Protein AF-A0A060SRA4-F1 (afdb_monomer_lite)

Foldseek 3Di:
DDQVVQQVVQVVVQVVCVVVVDHRPANGSVRVVVVVVPPPDPDFDKDKDKDAADDDPPDDPVNDFPRNVDIFMKIFGQVVRLVVVVVPQCVQVPFFAQAQDWDWDQDPVGTDTDDFALSNDPVRVVVVVVQCVDPVCVPPGDKDKDKDWDWAFDDDDPDRDIWIWIKIATSGGGPCCVVVPSSRIDTGITAGDRDGDPVCCPPPVNVVVVVCSVVVSVCVSCVSVDD

Radius of gyration: 24.38 Å; chains: 1; bounding box: 71×50×66 Å

Organism: Pycnoporus cinnabarinus (NCBI:txid5643)

pLDDT: mean 87.77, std 9.7, range [45.84, 96.62]

Sequence (227 aa):
MSAGNIDALLQIWAATAVQHNAGPPFASQADMYETIDRTPLGDVRWESFTLSYSKDDGLEDADVLPWMNAEFSIFYSDPLAIVHNMLANPDYKDDIDFAPFRETAPGPNGDQQRLENFMSGEWAWRQANIIGRDPATMDASFVLIILGSDKTTVSIATGQNEYYPLYCSIGNVHNNVRQAHRNAMALLGFLAIPKTNRRNADDAKFRKFRRQLFHTSLEQILRTLRP

Secondary structure (DSSP, 8-state):
--HHHHHHHHHHHHHHHGGGT---SSSSHHHHHHHHHHS--SSPPEEEEEEE----TT--GGG--GGGS-EEEEEEE-HHHHHHHHHT-GGGTTSB-SS---EEEEEBTEEEEE--SGGGSHHHHHHHHHHTTSGGGTTPPP--EEEEE--EEEETTTT-EEE-EEEEEETTB-HHHHHTTSS-SEEEEE-------GGGTT-HHHHHHHHHHHHHHHHHHGGGG--

Structure (mmCIF, N/CA/C/O backbone):
data_AF-A0A060SRA4-F1
#
_entry.id   AF-A0A060SRA4-F1
#
loop_
_atom_site.group_PDB
_atom_site.id
_atom_site.type_symbol
_atom_site.label_atom_id
_atom_site.label_alt_id
_atom_site.label_comp_id
_atom_site.label_asym_id
_atom_site.label_entity_id
_atom_site.label_seq_id
_atom_site.pdbx_PDB_ins_code
_atom_site.Cartn_x
_atom_site.Cartn_y
_atom_site.Cartn_z
_atom_site.occupancy
_atom_site.B_iso_or_equiv
_atom_site.auth_seq_id
_atom_site.auth_comp_id
_atom_site.auth_asym_id
_atom_site.auth_atom_id
_atom_site.pdbx_PDB_model_num
ATOM 1 N N . MET A 1 1 ? -24.493 -3.821 10.459 1.00 62.72 1 MET A N 1
ATOM 2 C CA . MET A 1 1 ? -25.619 -4.704 10.833 1.00 62.72 1 MET A CA 1
ATOM 3 C C . MET A 1 1 ? -25.036 -5.804 11.708 1.00 62.72 1 MET A C 1
ATOM 5 O O . MET A 1 1 ? -23.968 -6.284 11.359 1.00 62.72 1 MET A O 1
ATOM 9 N N . SER A 1 2 ? -25.615 -6.117 12.869 1.00 83.81 2 SER A N 1
ATOM 10 C CA . SER A 1 2 ? -25.076 -7.177 13.740 1.00 83.81 2 SER A CA 1
ATOM 11 C C . SER A 1 2 ? -25.310 -8.561 13.125 1.00 83.81 2 SER A C 1
ATOM 13 O O . SER A 1 2 ? -26.234 -8.722 12.329 1.00 83.81 2 SER A O 1
ATOM 15 N N . ALA A 1 3 ? -24.517 -9.559 13.526 1.00 84.19 3 ALA A N 1
ATOM 16 C CA . ALA A 1 3 ? -24.695 -10.947 13.092 1.00 84.19 3 ALA A CA 1
ATOM 17 C C . ALA A 1 3 ? -26.131 -11.454 13.321 1.00 84.19 3 ALA A C 1
ATOM 19 O O . ALA A 1 3 ? -26.771 -11.935 12.393 1.00 84.19 3 ALA A O 1
ATOM 20 N N . GLY A 1 4 ? -26.689 -11.204 14.511 1.00 89.06 4 GLY A N 1
ATOM 21 C CA . GLY A 1 4 ? -28.070 -11.585 14.822 1.00 89.06 4 GLY A CA 1
ATOM 22 C C . GLY A 1 4 ? -29.125 -10.901 13.940 1.00 89.06 4 GLY A C 1
ATOM 23 O O . GLY A 1 4 ? -30.149 -11.504 13.635 1.00 89.06 4 GLY A O 1
ATOM 24 N N . ASN A 1 5 ? -28.877 -9.673 13.470 1.00 91.62 5 ASN A N 1
ATOM 25 C CA . ASN A 1 5 ? -29.789 -9.009 12.532 1.00 91.62 5 ASN A CA 1
ATOM 26 C C . ASN A 1 5 ? -29.718 -9.632 11.128 1.00 91.62 5 ASN A C 1
ATOM 28 O O . ASN A 1 5 ? -30.729 -9.658 10.431 1.00 91.62 5 ASN A O 1
ATOM 32 N N . ILE A 1 6 ? -28.544 -10.121 10.715 1.00 90.56 6 ILE A N 1
ATOM 33 C CA . ILE A 1 6 ? -28.365 -10.829 9.440 1.00 90.56 6 ILE A CA 1
ATOM 34 C C . ILE A 1 6 ? -29.130 -12.156 9.481 1.00 90.56 6 ILE A C 1
ATOM 36 O O . ILE A 1 6 ? -29.911 -12.426 8.572 1.00 90.56 6 ILE A O 1
ATOM 40 N N . ASP A 1 7 ? -28.992 -12.929 10.562 1.00 93.06 7 ASP A N 1
ATOM 41 C CA . ASP A 1 7 ? -29.740 -14.181 10.743 1.00 93.06 7 ASP A CA 1
ATOM 42 C C . ASP A 1 7 ? -31.255 -13.955 10.722 1.00 93.06 7 ASP A C 1
ATOM 44 O O . ASP A 1 7 ? -31.984 -14.673 10.036 1.00 93.06 7 ASP A O 1
ATOM 48 N N . ALA A 1 8 ? -31.742 -12.921 11.414 1.00 93.75 8 ALA A N 1
ATOM 49 C CA . ALA A 1 8 ? -33.162 -12.581 11.415 1.00 93.75 8 ALA A CA 1
ATOM 50 C C . ALA A 1 8 ? -33.683 -12.254 10.003 1.00 93.75 8 ALA A C 1
ATOM 52 O O . ALA A 1 8 ? -34.761 -12.708 9.617 1.00 93.75 8 ALA A O 1
ATOM 53 N N . LEU A 1 9 ? -32.915 -11.505 9.205 1.00 93.56 9 LEU A N 1
ATOM 54 C CA . LEU A 1 9 ? -33.275 -11.204 7.817 1.00 93.56 9 LEU A CA 1
ATOM 55 C C . LEU A 1 9 ? -33.278 -12.454 6.935 1.00 93.56 9 LEU A C 1
ATOM 57 O O . LEU A 1 9 ? -34.206 -12.628 6.145 1.00 93.56 9 LEU A O 1
ATOM 61 N N . LEU A 1 10 ? -32.288 -13.337 7.084 1.00 93.62 10 LEU A N 1
ATOM 62 C CA . LEU A 1 10 ? -32.232 -14.602 6.346 1.00 93.62 10 LEU A CA 1
ATOM 63 C C . LEU A 1 10 ? -33.418 -15.512 6.698 1.00 93.62 10 LEU A C 1
ATOM 65 O O . LEU A 1 10 ? -33.975 -16.146 5.805 1.00 93.62 10 LEU A O 1
ATOM 69 N N . GLN A 1 11 ? -33.878 -15.518 7.954 1.00 92.94 11 GLN A N 1
ATOM 70 C CA . GLN A 1 11 ? -35.088 -16.244 8.357 1.00 92.94 11 GLN A CA 1
ATOM 71 C C . GLN A 1 11 ? -36.369 -15.655 7.757 1.00 92.94 11 GLN A C 1
ATOM 73 O O . GLN A 1 11 ? -37.227 -16.403 7.286 1.00 92.94 11 GLN A O 1
ATOM 78 N N . ILE A 1 12 ? -36.505 -14.325 7.733 1.00 93.69 12 ILE A N 1
ATOM 79 C CA . ILE A 1 12 ? -37.644 -13.656 7.083 1.00 93.69 12 ILE A CA 1
ATOM 80 C C . ILE A 1 12 ? -37.661 -13.977 5.583 1.00 93.69 12 ILE A C 1
ATOM 82 O O . ILE A 1 12 ? -38.720 -14.268 5.017 1.00 93.69 12 ILE A O 1
ATOM 86 N N . TRP A 1 13 ? -36.489 -13.973 4.945 1.00 92.44 13 TRP A N 1
ATOM 87 C CA . TRP A 1 13 ? -36.346 -14.368 3.547 1.00 92.44 13 TRP A CA 1
ATOM 88 C C . TRP A 1 13 ? -36.736 -15.830 3.352 1.00 92.44 13 TRP A C 1
ATOM 90 O O . TRP A 1 13 ? -37.542 -16.136 2.480 1.00 92.44 13 TRP A O 1
ATOM 100 N N . ALA A 1 14 ? -36.238 -16.736 4.193 1.00 91.94 14 ALA A N 1
ATOM 101 C CA . ALA A 1 14 ? -36.606 -18.144 4.133 1.00 91.94 14 ALA A CA 1
ATOM 102 C C . ALA A 1 14 ? -38.131 -18.314 4.192 1.00 91.94 14 ALA A C 1
ATOM 104 O O . ALA A 1 14 ? -38.708 -18.951 3.317 1.00 91.94 14 ALA A O 1
ATOM 105 N N . ALA A 1 15 ? -38.801 -17.662 5.148 1.00 91.19 15 ALA A N 1
ATOM 106 C CA . ALA A 1 15 ? -40.254 -17.730 5.306 1.00 91.19 15 ALA A CA 1
ATOM 107 C C . ALA A 1 15 ? -41.033 -17.210 4.082 1.00 91.19 15 ALA A C 1
ATOM 109 O O . ALA A 1 15 ? -42.082 -17.758 3.742 1.00 91.19 15 ALA A O 1
ATOM 110 N N . THR A 1 16 ? -40.528 -16.178 3.401 1.00 90.88 16 THR A N 1
ATOM 111 C CA . THR A 1 16 ? -41.142 -15.652 2.168 1.00 90.88 16 THR A CA 1
ATOM 112 C C . THR A 1 16 ? -40.843 -16.525 0.948 1.00 90.88 16 THR A C 1
ATOM 114 O O . THR A 1 16 ? -41.730 -16.759 0.130 1.00 90.88 16 THR A O 1
ATOM 117 N N . ALA A 1 17 ? -39.635 -17.079 0.846 1.00 90.06 17 ALA A N 1
ATOM 118 C CA . ALA A 1 17 ? -39.210 -17.929 -0.264 1.00 90.06 17 ALA A CA 1
ATOM 119 C C . ALA A 1 17 ? -39.928 -19.291 -0.300 1.00 90.06 17 ALA A C 1
ATOM 121 O O . ALA A 1 17 ? -40.125 -19.838 -1.389 1.00 90.06 17 ALA A O 1
ATOM 122 N N . VAL A 1 18 ? -40.409 -19.797 0.847 1.00 90.06 18 VAL A N 1
ATOM 123 C 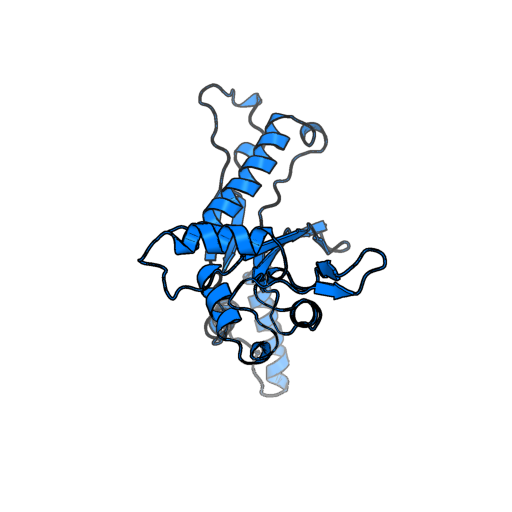CA . VAL A 1 18 ? -41.213 -21.036 0.917 1.00 90.06 18 VAL A CA 1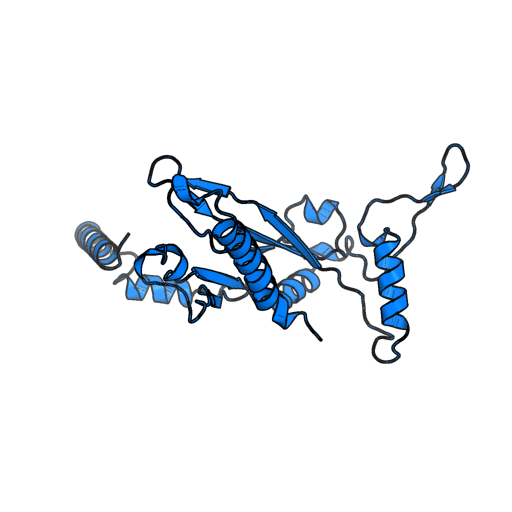
ATOM 124 C C . VAL A 1 18 ? -42.439 -20.975 -0.000 1.00 90.06 18 VAL A C 1
ATOM 126 O O . VAL A 1 18 ? -42.769 -21.974 -0.635 1.00 90.06 18 VAL A O 1
ATOM 129 N N . GLN A 1 19 ? -43.083 -19.810 -0.146 1.00 90.06 19 GLN A N 1
ATOM 130 C CA . GLN A 1 19 ? -44.250 -19.642 -1.032 1.00 90.06 19 GLN A CA 1
ATOM 131 C C . GLN A 1 19 ? -43.922 -19.905 -2.510 1.00 90.06 19 GLN A C 1
ATOM 133 O O . GLN A 1 19 ? -44.809 -20.221 -3.301 1.00 90.06 19 GLN A O 1
ATOM 138 N N . HIS A 1 20 ? -42.644 -19.802 -2.873 1.00 90.12 20 HIS A N 1
ATOM 139 C CA . HIS A 1 20 ? -42.117 -20.039 -4.212 1.00 90.12 20 HIS A CA 1
ATOM 140 C C . HIS A 1 20 ? -41.296 -21.330 -4.306 1.00 90.12 20 HIS A C 1
ATOM 142 O O . HIS A 1 20 ? -40.594 -21.534 -5.294 1.00 90.12 20 HIS A O 1
ATOM 148 N N . ASN A 1 21 ? -41.382 -22.207 -3.298 1.00 88.81 21 ASN A N 1
ATOM 149 C CA . ASN A 1 21 ? -40.609 -23.446 -3.220 1.00 88.81 21 ASN A CA 1
ATOM 150 C C . ASN A 1 21 ? -39.081 -23.213 -3.307 1.00 88.81 21 ASN A C 1
ATOM 152 O O . ASN A 1 21 ? -38.343 -24.042 -3.838 1.00 88.81 21 ASN A O 1
ATOM 156 N N . ALA A 1 22 ? -38.618 -22.066 -2.797 1.00 89.38 22 ALA A N 1
ATOM 157 C CA . ALA A 1 22 ? -37.221 -21.643 -2.782 1.00 89.38 22 ALA A CA 1
ATOM 158 C C . ALA A 1 22 ? -36.704 -21.470 -1.341 1.00 89.38 22 ALA A C 1
ATOM 160 O O . ALA A 1 22 ? -37.483 -21.368 -0.393 1.00 89.38 22 ALA A O 1
ATOM 161 N N . GLY A 1 23 ? -35.379 -21.437 -1.179 1.00 88.25 23 GLY A N 1
ATOM 162 C CA . GLY A 1 23 ? -34.702 -21.170 0.094 1.00 88.25 23 GLY A CA 1
ATOM 163 C C . GLY A 1 23 ? -34.094 -19.764 0.161 1.00 88.25 23 GLY A C 1
ATOM 164 O O . GLY A 1 23 ? -34.057 -19.059 -0.852 1.00 88.25 23 GLY A O 1
ATOM 165 N N . PRO A 1 24 ? -33.608 -19.339 1.340 1.00 90.44 24 PRO A N 1
ATOM 166 C CA . PRO A 1 24 ? -32.808 -18.126 1.451 1.00 90.44 24 PRO A CA 1
ATOM 167 C C . PRO A 1 24 ? -31.467 -18.299 0.710 1.00 90.44 24 PRO A C 1
ATOM 169 O O . PRO A 1 24 ? -31.007 -19.428 0.533 1.00 90.44 24 PRO A O 1
ATOM 172 N N . PRO A 1 25 ? -30.808 -17.199 0.304 1.00 89.88 25 PRO A N 1
ATOM 173 C CA . PRO A 1 25 ? -29.515 -17.261 -0.384 1.00 89.88 25 PRO A CA 1
ATOM 174 C C . PRO A 1 25 ? -28.391 -17.867 0.474 1.00 89.88 25 PRO A C 1
ATOM 176 O O . PRO A 1 25 ? -27.460 -18.442 -0.079 1.00 89.88 25 PRO A O 1
ATOM 179 N N . PHE A 1 26 ? -28.494 -17.760 1.802 1.00 93.75 26 PHE A N 1
ATOM 180 C CA . PHE A 1 26 ? -27.572 -18.351 2.775 1.00 93.75 26 PHE A CA 1
ATOM 181 C C . PHE A 1 26 ? -28.368 -18.916 3.953 1.00 93.75 26 PHE A C 1
ATOM 183 O O . PHE A 1 26 ? -29.408 -18.363 4.324 1.00 93.75 26 PHE A O 1
ATOM 190 N N . ALA A 1 27 ? -27.882 -19.994 4.564 1.00 90.25 27 ALA A N 1
ATOM 191 C CA . ALA A 1 27 ? -28.545 -20.655 5.687 1.00 90.25 27 ALA A CA 1
ATOM 192 C C . ALA A 1 27 ? -28.420 -19.871 7.007 1.00 90.25 27 ALA A C 1
ATOM 194 O O . ALA A 1 27 ? -29.289 -19.963 7.872 1.00 90.25 27 ALA A O 1
ATOM 195 N N . SER A 1 28 ? -27.335 -19.113 7.169 1.00 92.69 28 SER A N 1
ATOM 196 C CA . SER A 1 28 ? -27.066 -18.249 8.322 1.00 92.69 28 SER A CA 1
ATOM 197 C C . SER A 1 28 ? -26.037 -17.181 7.957 1.00 92.69 28 SER A C 1
ATOM 199 O O . SER A 1 28 ? -25.415 -17.231 6.893 1.00 92.69 28 SER A O 1
ATOM 201 N N . GLN A 1 29 ? -25.796 -16.239 8.863 1.00 93.75 29 GLN A N 1
ATOM 202 C CA . GLN A 1 29 ? -24.671 -15.318 8.776 1.00 93.75 29 GLN A CA 1
ATOM 203 C C . GLN A 1 29 ? -23.335 -16.067 8.662 1.00 93.75 29 GLN A C 1
ATOM 205 O O . GLN A 1 29 ? -22.446 -15.605 7.944 1.00 93.75 29 GLN A O 1
ATOM 210 N N . ALA A 1 30 ? -23.173 -17.195 9.362 1.00 92.12 30 ALA A N 1
ATOM 211 C CA . ALA A 1 30 ? -21.937 -17.974 9.326 1.00 92.12 30 ALA A CA 1
ATOM 212 C C . ALA A 1 30 ? -21.717 -18.604 7.946 1.00 92.12 30 ALA A C 1
ATOM 214 O O . ALA A 1 30 ? -20.636 -18.460 7.390 1.00 92.12 30 ALA A O 1
ATOM 215 N N . ASP A 1 31 ? -22.763 -19.199 7.366 1.00 92.00 31 ASP A N 1
ATOM 216 C CA . ASP A 1 31 ? -22.746 -19.744 6.001 1.00 92.00 31 ASP A CA 1
ATOM 217 C C . ASP A 1 31 ? -22.471 -18.650 4.956 1.00 92.00 31 ASP A C 1
ATOM 219 O O . ASP A 1 31 ? -21.684 -18.834 4.029 1.00 92.00 31 ASP A O 1
ATOM 223 N N . MET A 1 32 ? -23.043 -17.457 5.151 1.00 91.75 32 MET A N 1
ATOM 224 C CA . MET A 1 32 ? -22.764 -16.297 4.305 1.00 91.75 32 MET A CA 1
ATOM 225 C C . MET A 1 32 ? -21.291 -15.876 4.368 1.00 91.75 32 MET A C 1
ATOM 227 O O . MET A 1 32 ? -20.666 -15.710 3.323 1.00 91.75 32 MET A O 1
ATOM 231 N N . TYR A 1 33 ? -20.727 -15.694 5.567 1.00 88.25 33 TYR A N 1
ATOM 232 C CA . TYR A 1 33 ? -19.318 -15.305 5.708 1.00 88.25 33 TYR A CA 1
ATOM 233 C C . TYR A 1 33 ? -18.382 -16.403 5.218 1.00 88.25 33 TYR A C 1
ATOM 235 O O . TYR A 1 33 ? -17.453 -16.103 4.484 1.00 88.25 33 TYR A O 1
ATOM 243 N N . GLU A 1 34 ? -18.668 -17.668 5.520 1.00 87.38 34 GLU A N 1
ATOM 244 C CA . GLU A 1 34 ? -17.884 -18.791 5.014 1.00 87.38 34 GLU A CA 1
ATOM 245 C C . GLU A 1 34 ? -17.932 -18.865 3.484 1.00 87.38 34 GLU A C 1
ATOM 247 O O . GLU A 1 34 ? -16.912 -19.121 2.855 1.00 87.38 34 GLU A O 1
ATOM 252 N N . THR A 1 35 ? -19.080 -18.593 2.860 1.00 86.44 35 THR A N 1
ATOM 253 C CA . THR A 1 35 ? -19.196 -18.541 1.395 1.00 86.44 35 THR A CA 1
ATOM 254 C C . THR A 1 35 ? -18.399 -17.379 0.801 1.00 86.44 35 THR A C 1
ATOM 256 O O . THR A 1 35 ? -17.720 -17.557 -0.213 1.00 86.44 35 THR A O 1
ATOM 259 N N . ILE A 1 36 ? -18.431 -16.200 1.432 1.00 83.12 36 ILE A N 1
ATOM 260 C CA . ILE A 1 36 ? -17.605 -15.049 1.034 1.00 83.12 36 ILE A CA 1
ATOM 261 C C . ILE A 1 36 ? -16.118 -15.405 1.157 1.00 83.12 36 ILE A C 1
ATOM 263 O O . ILE A 1 36 ? -15.374 -15.230 0.196 1.00 83.12 36 ILE A O 1
ATOM 267 N N . ASP A 1 37 ? -15.706 -15.980 2.285 1.00 77.62 37 ASP A N 1
ATOM 268 C CA . ASP A 1 37 ? -14.315 -16.348 2.568 1.00 77.62 37 ASP A CA 1
ATOM 269 C C . ASP A 1 37 ? -13.813 -17.500 1.679 1.00 77.62 37 ASP A C 1
ATOM 271 O O . ASP A 1 37 ? -12.630 -17.565 1.346 1.00 77.62 37 ASP A O 1
ATOM 275 N N . ARG A 1 38 ? -14.703 -18.419 1.279 1.00 76.56 38 ARG A N 1
ATOM 276 C CA . ARG A 1 38 ? -14.412 -19.524 0.349 1.00 76.56 38 ARG A CA 1
ATOM 277 C C . ARG A 1 38 ? -14.409 -19.102 -1.108 1.00 76.56 38 ARG A C 1
ATOM 279 O O . ARG A 1 38 ? -13.925 -19.871 -1.939 1.00 76.56 38 ARG A O 1
ATOM 286 N N . THR A 1 39 ? -14.978 -17.944 -1.437 1.00 74.75 39 THR A N 1
ATOM 287 C CA . THR A 1 39 ? -14.947 -17.447 -2.809 1.00 74.75 39 THR A CA 1
ATOM 288 C C . THR A 1 39 ? -13.477 -17.267 -3.180 1.00 74.75 39 THR A C 1
ATOM 290 O O . THR A 1 39 ? -12.791 -16.501 -2.505 1.00 74.75 39 THR A O 1
ATOM 293 N N . PRO A 1 40 ? -12.956 -17.986 -4.195 1.00 58.44 40 PRO A N 1
ATOM 294 C CA . PRO A 1 40 ? -11.570 -17.845 -4.601 1.00 58.44 40 PRO A CA 1
ATOM 295 C C . PRO A 1 40 ? -11.386 -16.432 -5.146 1.00 58.44 40 PRO A C 1
ATOM 297 O O . PRO A 1 40 ? -11.679 -16.141 -6.305 1.00 58.44 40 PRO A O 1
ATOM 300 N N . LEU A 1 41 ? -10.949 -15.529 -4.274 1.00 60.00 41 LEU A N 1
ATOM 301 C CA . LEU A 1 41 ? -10.488 -14.217 -4.668 1.00 60.00 41 LEU A CA 1
ATOM 302 C C . LEU A 1 41 ? -9.219 -14.460 -5.481 1.00 60.00 41 LEU A C 1
ATOM 304 O O . LEU A 1 41 ? -8.251 -15.023 -4.976 1.00 60.00 41 LEU A O 1
ATOM 308 N N . GLY A 1 42 ? -9.219 -14.050 -6.747 1.00 56.94 42 GLY A N 1
ATOM 309 C CA . GLY A 1 42 ? -8.009 -14.036 -7.574 1.00 56.94 42 GLY A CA 1
ATOM 310 C C . GLY A 1 42 ? -7.000 -12.965 -7.141 1.00 56.94 42 GLY A C 1
ATOM 311 O O . GLY A 1 42 ? -6.169 -12.566 -7.948 1.00 56.94 42 GLY A O 1
ATOM 312 N N . ASP A 1 43 ? -7.112 -12.460 -5.913 1.00 70.81 43 ASP A N 1
ATOM 313 C CA . ASP A 1 43 ? -6.421 -11.279 -5.413 1.00 70.81 43 ASP A CA 1
ATOM 314 C C . ASP A 1 43 ? -5.790 -11.554 -4.039 1.00 70.81 43 ASP A C 1
ATOM 316 O O . ASP A 1 43 ? -6.031 -12.586 -3.407 1.00 70.81 43 ASP A O 1
ATOM 320 N N . VAL A 1 44 ? -4.939 -10.640 -3.587 1.00 85.25 44 VAL A N 1
ATOM 321 C CA . VAL A 1 44 ? -4.154 -10.778 -2.358 1.00 85.25 44 VAL A CA 1
ATOM 322 C C . VAL A 1 44 ? -5.063 -10.793 -1.125 1.00 85.25 44 VAL A C 1
ATOM 324 O O . VAL A 1 44 ? -6.002 -10.006 -1.003 1.00 85.25 44 VAL A O 1
ATOM 327 N N . ARG A 1 45 ? -4.784 -11.705 -0.185 1.00 87.81 45 ARG A N 1
ATOM 328 C CA . ARG A 1 45 ? -5.554 -11.838 1.057 1.00 87.81 45 ARG A CA 1
ATOM 329 C C . ARG A 1 45 ? -5.360 -10.615 1.959 1.00 87.81 45 ARG A C 1
ATOM 331 O O . ARG A 1 45 ? -4.241 -10.150 2.160 1.00 87.81 45 ARG A O 1
ATOM 338 N N . TRP A 1 46 ? -6.456 -10.189 2.581 1.00 90.94 46 TRP A N 1
ATOM 339 C CA . TRP A 1 46 ? -6.447 -9.171 3.624 1.00 90.94 46 TRP A CA 1
ATOM 340 C C . TRP A 1 46 ? -5.981 -9.727 4.973 1.00 90.94 46 TRP A C 1
ATOM 342 O O . TRP A 1 46 ? -6.418 -10.786 5.431 1.00 90.94 46 TRP A O 1
ATOM 352 N N . GLU A 1 47 ? -5.139 -8.950 5.635 1.00 92.50 47 GLU A N 1
ATOM 353 C CA . GLU A 1 47 ? -4.605 -9.139 6.974 1.00 92.50 47 GLU A CA 1
ATOM 354 C C . GLU A 1 47 ? -4.927 -7.919 7.847 1.00 92.50 47 GLU A C 1
ATOM 356 O O . GLU A 1 47 ? -5.347 -6.859 7.370 1.00 92.50 47 GLU A O 1
ATOM 361 N N . SER A 1 48 ? -4.722 -8.055 9.156 1.00 95.31 48 SER A N 1
ATOM 362 C CA . SER A 1 48 ? -4.896 -6.944 10.085 1.00 95.31 48 SER A CA 1
ATOM 363 C C . SER A 1 48 ? -3.951 -7.025 11.269 1.00 95.31 48 SER A C 1
ATOM 365 O O . SER A 1 48 ? -3.630 -8.115 11.739 1.00 95.31 48 SER A O 1
ATOM 367 N N . PHE A 1 49 ? -3.585 -5.868 11.807 1.00 95.62 49 PHE A N 1
ATOM 368 C CA . PHE A 1 49 ? -2.900 -5.746 13.090 1.00 95.62 49 PHE A CA 1
ATOM 369 C C . PHE A 1 49 ? -3.467 -4.566 13.876 1.00 95.62 49 PHE A C 1
ATOM 371 O O . PHE A 1 49 ? -4.118 -3.679 13.321 1.00 95.62 49 PHE A O 1
ATOM 378 N N . THR A 1 50 ? -3.208 -4.554 15.179 1.00 96.50 50 THR A N 1
ATOM 379 C CA . THR A 1 50 ? -3.692 -3.517 16.090 1.00 96.50 50 THR A CA 1
ATOM 380 C C . THR A 1 50 ? -2.516 -2.758 16.684 1.00 96.50 50 THR A C 1
ATOM 382 O O . THR A 1 50 ? -1.524 -3.356 17.097 1.00 96.50 50 THR A O 1
ATOM 385 N N . LEU A 1 51 ? -2.639 -1.434 16.742 1.00 94.06 51 LEU A N 1
ATOM 386 C CA . LEU A 1 51 ? -1.718 -0.545 17.444 1.00 94.06 51 LEU A CA 1
ATOM 387 C C . LEU A 1 51 ? -2.434 0.125 18.617 1.00 94.06 51 LEU A C 1
ATOM 389 O O . LEU A 1 51 ? -3.631 0.399 18.555 1.00 94.06 51 LEU A O 1
ATOM 393 N N . SER A 1 52 ? -1.692 0.435 19.672 1.00 92.62 52 SER A N 1
ATOM 394 C CA . SER A 1 52 ? -2.183 1.173 20.835 1.00 92.62 52 SER A CA 1
ATOM 395 C C . SER A 1 52 ? -1.165 2.226 21.263 1.00 92.62 52 SER A C 1
ATOM 397 O O . SER A 1 52 ? -0.001 2.215 20.850 1.00 92.62 52 SER A O 1
ATOM 399 N N . TYR A 1 53 ? -1.617 3.201 22.048 1.00 89.56 53 TYR A N 1
ATOM 400 C CA . TYR A 1 53 ? -0.726 4.209 22.604 1.00 89.56 53 TYR A CA 1
ATOM 401 C C . TYR A 1 53 ? 0.116 3.603 23.733 1.00 89.56 53 TYR A C 1
ATOM 403 O O . TYR A 1 53 ? -0.425 3.063 24.696 1.00 89.56 53 TYR A O 1
ATOM 411 N N . SER A 1 54 ? 1.442 3.733 23.638 1.00 85.06 54 SER A N 1
ATOM 412 C CA . SER A 1 54 ? 2.329 3.397 24.754 1.00 85.06 54 SER A CA 1
ATOM 413 C C . SER A 1 54 ? 2.227 4.492 25.809 1.00 85.06 54 SER A C 1
ATOM 415 O O . SER A 1 54 ? 2.662 5.622 25.573 1.00 85.06 54 SER A O 1
ATOM 417 N N . LYS A 1 55 ? 1.641 4.159 26.959 1.00 78.19 55 LYS A N 1
ATOM 418 C CA . LYS A 1 55 ? 1.595 5.057 28.114 1.00 78.19 55 LYS A CA 1
ATOM 419 C C . LYS A 1 55 ? 2.998 5.253 28.679 1.00 78.19 55 LYS A C 1
ATOM 421 O O . LYS A 1 55 ? 3.828 4.353 28.604 1.00 78.19 55 LYS A O 1
ATOM 426 N N . ASP A 1 56 ? 3.232 6.442 29.216 1.00 73.00 56 ASP A N 1
ATOM 427 C CA . ASP A 1 56 ? 4.403 6.733 30.038 1.00 73.00 56 ASP A CA 1
ATOM 428 C C . ASP A 1 56 ? 4.052 6.410 31.496 1.00 73.00 56 ASP A C 1
ATOM 430 O O . ASP A 1 56 ? 2.941 6.726 31.933 1.00 73.00 56 ASP A O 1
ATOM 434 N N . ASP A 1 57 ? 4.972 5.798 32.242 1.00 62.09 57 ASP A N 1
ATOM 435 C CA . ASP A 1 57 ? 4.723 5.276 33.597 1.00 62.09 57 ASP A CA 1
ATOM 436 C C . ASP A 1 57 ? 4.379 6.385 34.619 1.00 62.09 57 ASP A C 1
ATOM 438 O O . ASP A 1 57 ? 3.903 6.102 35.715 1.00 62.09 57 ASP A O 1
ATOM 442 N N . GLY A 1 58 ? 4.595 7.659 34.262 1.00 63.38 58 GLY A N 1
ATOM 443 C CA . GLY A 1 58 ? 4.316 8.837 35.093 1.00 63.38 58 GLY A CA 1
ATOM 444 C C . GLY A 1 58 ? 3.011 9.594 34.797 1.00 63.38 58 GLY A C 1
ATOM 445 O O . GLY A 1 58 ? 2.837 10.691 35.323 1.00 63.38 58 GLY A O 1
ATOM 446 N N . LEU A 1 59 ? 2.119 9.087 33.937 1.00 70.88 59 LEU A N 1
ATOM 447 C CA . LEU A 1 59 ? 0.817 9.721 33.662 1.00 70.88 59 LEU A CA 1
ATOM 448 C C . LEU A 1 59 ? -0.203 9.403 34.767 1.00 70.88 59 LEU A C 1
ATOM 450 O O . LEU A 1 59 ? -0.536 8.242 34.987 1.00 70.88 59 LEU A O 1
ATOM 454 N N . GLU A 1 60 ? -0.744 10.435 35.421 1.00 71.81 60 GLU A N 1
ATOM 455 C CA . GLU A 1 60 ? -1.855 10.280 36.367 1.00 71.81 60 GLU A CA 1
ATOM 456 C C . GLU A 1 60 ? -3.154 9.883 35.642 1.00 71.81 60 GLU A C 1
ATOM 458 O O . GLU A 1 60 ? -3.420 10.339 34.527 1.00 71.81 60 GLU A O 1
ATOM 463 N N . ASP A 1 61 ? -4.010 9.082 36.290 1.00 68.19 61 ASP A N 1
ATOM 464 C CA . ASP A 1 61 ? -5.269 8.583 35.703 1.00 68.19 61 ASP A CA 1
ATOM 465 C C . ASP A 1 61 ? -6.208 9.704 35.218 1.00 68.19 61 ASP A C 1
ATOM 467 O O . ASP A 1 61 ? -6.947 9.523 34.249 1.00 68.19 61 ASP A O 1
ATOM 471 N N . ALA A 1 62 ? -6.162 10.883 35.850 1.00 66.94 62 ALA A N 1
ATOM 472 C CA . ALA A 1 62 ? -6.971 12.043 35.469 1.00 66.94 62 ALA A CA 1
ATOM 473 C C . ALA A 1 62 ? -6.573 12.652 34.108 1.00 66.94 62 ALA A C 1
ATOM 475 O O . ALA A 1 62 ? -7.404 13.287 33.454 1.00 66.94 62 ALA A O 1
ATOM 476 N N . ASP A 1 63 ? -5.336 12.423 33.659 1.00 74.69 63 ASP A N 1
ATOM 477 C CA . ASP A 1 63 ? -4.800 12.933 32.393 1.00 74.69 63 ASP A CA 1
ATOM 478 C C . ASP A 1 63 ? -4.958 11.935 31.231 1.00 74.69 63 ASP A C 1
ATOM 480 O O . ASP A 1 63 ? -4.644 12.253 30.075 1.00 74.69 63 ASP A O 1
ATOM 484 N N . VAL A 1 64 ? -5.463 10.724 31.504 1.00 81.62 64 VAL A N 1
ATOM 485 C CA . VAL A 1 64 ? -5.629 9.670 30.499 1.00 81.62 64 VAL A CA 1
ATOM 486 C C . VAL A 1 64 ? -6.873 9.932 29.654 1.00 81.62 64 VAL A C 1
ATOM 488 O O . VAL A 1 64 ? -8.018 9.777 30.080 1.00 81.62 64 VAL A O 1
ATOM 491 N N . LEU A 1 65 ? -6.650 10.297 28.394 1.00 85.44 65 LEU A N 1
ATOM 492 C CA . LEU A 1 65 ? -7.727 10.520 27.433 1.00 85.44 65 LEU A CA 1
ATOM 493 C C . LEU A 1 65 ? -8.211 9.197 26.810 1.00 85.44 65 LEU A C 1
ATOM 495 O O . LEU A 1 65 ? -7.411 8.280 26.635 1.00 85.44 65 LEU A O 1
ATOM 499 N N . PRO A 1 66 ? -9.482 9.093 26.364 1.00 86.00 66 PRO A N 1
ATOM 500 C CA . PRO A 1 66 ? -10.028 7.847 25.810 1.00 86.00 66 PRO A CA 1
ATOM 501 C C . PRO A 1 66 ? -9.205 7.243 24.664 1.00 86.00 66 PRO A C 1
ATOM 503 O O . PRO A 1 66 ? -9.058 6.029 24.580 1.00 86.00 66 PRO A O 1
ATOM 506 N N . TRP A 1 67 ? -8.615 8.084 23.808 1.00 86.69 67 TRP A N 1
ATOM 507 C CA . TRP A 1 67 ? -7.783 7.629 22.691 1.00 86.69 67 TRP A CA 1
ATOM 508 C C . TRP A 1 67 ? -6.463 6.977 23.137 1.00 86.69 67 TRP A C 1
ATOM 510 O O . TRP A 1 67 ? -5.896 6.209 22.370 1.00 86.69 67 TRP A O 1
ATOM 520 N N . MET A 1 68 ? -5.979 7.249 24.355 1.00 89.75 68 MET A N 1
ATOM 521 C CA . MET A 1 68 ? -4.759 6.644 24.913 1.00 89.75 68 MET A CA 1
ATOM 522 C C . MET A 1 68 ? -4.978 5.201 25.388 1.00 89.75 68 MET A C 1
ATOM 524 O O . MET A 1 68 ? -4.019 4.455 25.538 1.00 89.75 68 MET A O 1
ATOM 528 N N . ASN A 1 69 ? -6.233 4.812 25.625 1.00 88.81 69 ASN A N 1
ATOM 529 C CA . ASN A 1 69 ? -6.626 3.444 25.978 1.00 88.81 69 ASN A CA 1
ATOM 530 C C . ASN A 1 69 ? -7.225 2.685 24.790 1.00 88.81 69 ASN A C 1
ATOM 532 O O . ASN A 1 69 ? -7.608 1.528 24.934 1.00 88.81 69 ASN A O 1
ATOM 536 N N . ALA A 1 70 ? -7.379 3.351 23.646 1.00 90.25 70 ALA A N 1
ATOM 537 C CA . ALA A 1 70 ? -8.024 2.772 22.487 1.00 90.25 70 ALA A CA 1
ATOM 538 C C . ALA A 1 70 ? -7.055 1.892 21.693 1.00 90.25 70 ALA A C 1
ATOM 540 O O . ALA A 1 70 ? -5.855 2.163 21.591 1.00 90.25 70 ALA A O 1
ATOM 541 N N . GLU A 1 71 ? -7.632 0.865 21.088 1.00 93.25 71 GLU A N 1
ATOM 542 C CA . GLU A 1 71 ? -6.987 0.026 20.095 1.00 93.25 71 GLU A CA 1
ATOM 543 C C . GLU A 1 71 ? -7.350 0.510 18.691 1.00 93.25 71 GLU A C 1
ATOM 545 O O . GLU A 1 71 ? -8.495 0.861 18.397 1.00 93.25 71 GLU A O 1
ATOM 550 N N . PHE A 1 72 ? -6.350 0.538 17.819 1.00 93.81 72 PHE A N 1
ATOM 551 C CA . PHE A 1 72 ? -6.456 1.034 16.459 1.00 93.81 72 PHE A CA 1
ATOM 552 C C . PHE A 1 72 ? -6.128 -0.101 15.501 1.00 93.81 72 PHE A C 1
ATOM 554 O O . PHE A 1 72 ? -4.957 -0.406 15.281 1.00 93.81 72 PHE A O 1
ATOM 561 N N . SER A 1 73 ? -7.162 -0.736 14.954 1.00 94.81 73 SER A N 1
ATOM 562 C CA . SER A 1 73 ? -7.006 -1.792 13.954 1.00 94.81 73 SER A CA 1
ATOM 563 C C . SER A 1 73 ? -6.705 -1.203 12.579 1.00 94.81 73 SER A C 1
ATOM 565 O O . SER A 1 73 ? -7.360 -0.260 12.129 1.00 94.81 73 SER A O 1
ATOM 567 N N . ILE A 1 74 ? -5.719 -1.790 11.915 1.00 95.94 74 ILE A N 1
ATOM 568 C CA . ILE A 1 74 ? -5.326 -1.508 10.540 1.00 95.94 74 ILE A CA 1
ATOM 569 C C . ILE A 1 74 ? -5.576 -2.773 9.734 1.00 95.94 74 ILE A C 1
ATOM 571 O O . ILE A 1 74 ? -5.204 -3.862 10.166 1.00 95.94 74 ILE A O 1
ATOM 575 N N . PHE A 1 75 ? -6.193 -2.614 8.568 1.00 95.44 75 PHE A N 1
ATOM 576 C CA . PHE A 1 75 ? -6.444 -3.698 7.621 1.00 95.44 75 PHE A CA 1
ATOM 577 C C . PHE A 1 75 ? -5.618 -3.437 6.371 1.00 95.44 75 PHE A C 1
ATOM 579 O O . PHE A 1 75 ? -5.613 -2.313 5.872 1.00 95.44 75 PHE A O 1
ATOM 586 N N . TYR A 1 76 ? -4.908 -4.435 5.870 1.00 95.44 76 TYR A N 1
ATOM 587 C CA . TYR A 1 76 ? -4.029 -4.279 4.716 1.00 95.44 76 TYR A CA 1
ATOM 588 C C . TYR A 1 76 ? -3.890 -5.596 3.963 1.00 95.44 76 TYR A C 1
ATOM 590 O O . TYR A 1 76 ? -4.197 -6.650 4.501 1.00 95.44 76 TYR A O 1
ATOM 598 N N . SER A 1 77 ? -3.432 -5.535 2.724 1.00 94.25 77 SER A N 1
ATOM 599 C CA . SER A 1 77 ? -2.989 -6.705 1.964 1.00 94.25 77 SER A CA 1
ATOM 600 C C . SER A 1 77 ? -1.472 -6.649 1.812 1.00 94.25 77 SER A C 1
ATOM 602 O O . SER A 1 77 ? -0.904 -5.556 1.818 1.00 94.25 77 SER A O 1
ATOM 604 N N . ASP A 1 78 ? -0.805 -7.797 1.683 1.00 94.25 78 ASP A N 1
ATOM 605 C CA . ASP A 1 78 ? 0.656 -7.829 1.541 1.00 94.25 78 ASP A CA 1
ATOM 606 C C . ASP A 1 78 ? 1.110 -7.010 0.311 1.00 94.25 78 ASP A C 1
ATOM 608 O O . AS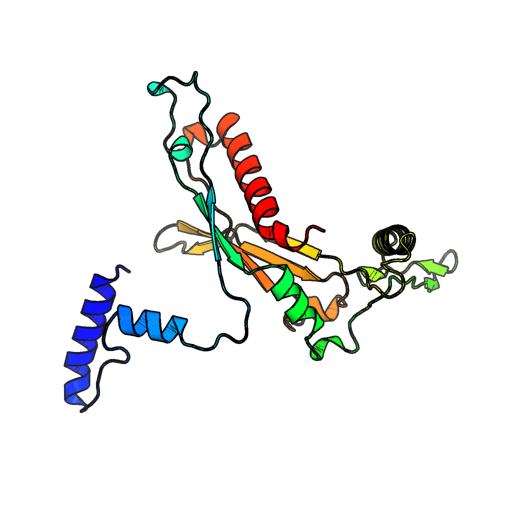P A 1 78 ? 0.777 -7.373 -0.826 1.00 94.25 78 ASP A O 1
ATOM 612 N N . PRO A 1 79 ? 1.874 -5.911 0.497 1.00 95.44 79 PRO A N 1
ATOM 613 C CA . PRO A 1 79 ? 2.320 -5.094 -0.622 1.00 95.44 79 PRO A CA 1
ATOM 614 C C . PRO A 1 79 ? 3.233 -5.856 -1.581 1.00 95.44 79 PRO A C 1
ATOM 616 O O . PRO A 1 79 ? 3.210 -5.559 -2.773 1.00 95.44 79 PRO A O 1
ATOM 619 N N . LEU A 1 80 ? 4.018 -6.827 -1.102 1.00 95.12 80 LEU A N 1
ATOM 620 C CA . LEU A 1 80 ? 4.904 -7.606 -1.964 1.00 95.12 80 LEU A CA 1
ATOM 621 C C . LEU A 1 80 ? 4.090 -8.479 -2.927 1.00 95.12 80 LEU A C 1
ATOM 623 O O . LEU A 1 80 ? 4.319 -8.439 -4.136 1.00 95.12 80 LEU A O 1
ATOM 627 N N . ALA A 1 81 ? 3.088 -9.199 -2.417 1.00 93.94 81 ALA A N 1
ATOM 628 C CA . ALA A 1 81 ? 2.156 -9.959 -3.245 1.00 93.94 81 ALA A CA 1
ATOM 629 C C . ALA A 1 81 ? 1.395 -9.068 -4.247 1.00 93.94 81 ALA A C 1
ATOM 631 O O . ALA A 1 81 ? 1.269 -9.433 -5.416 1.00 93.94 81 ALA A O 1
ATOM 632 N N . ILE A 1 82 ? 0.952 -7.870 -3.836 1.00 93.62 82 ILE A N 1
ATOM 633 C CA . ILE A 1 82 ? 0.297 -6.910 -4.744 1.00 93.62 82 ILE A CA 1
ATOM 634 C C . ILE A 1 82 ? 1.241 -6.509 -5.882 1.00 93.62 82 ILE A C 1
ATOM 636 O O . ILE A 1 82 ? 0.844 -6.487 -7.047 1.00 93.62 82 ILE A O 1
ATOM 640 N N . VAL A 1 83 ? 2.498 -6.202 -5.560 1.00 94.31 83 VAL A N 1
ATOM 641 C CA . VAL A 1 83 ? 3.511 -5.818 -6.551 1.00 94.31 83 VAL A CA 1
ATOM 642 C C . VAL A 1 83 ? 3.803 -6.971 -7.509 1.00 94.31 83 VAL A C 1
ATOM 644 O O . VAL A 1 83 ? 3.888 -6.741 -8.714 1.00 94.31 83 VAL A O 1
ATOM 647 N N . HIS A 1 84 ? 3.889 -8.209 -7.016 1.00 93.69 84 HIS A N 1
ATOM 648 C CA . HIS A 1 84 ? 4.020 -9.386 -7.874 1.00 93.69 84 HIS A CA 1
ATOM 649 C C . HIS A 1 84 ? 2.835 -9.537 -8.832 1.00 93.69 84 HIS A C 1
ATOM 651 O O . HIS A 1 84 ? 3.058 -9.744 -10.024 1.00 93.69 84 HIS A O 1
ATOM 657 N N . ASN A 1 85 ? 1.601 -9.357 -8.355 1.00 92.00 85 ASN A N 1
ATOM 658 C CA . ASN A 1 85 ? 0.411 -9.394 -9.207 1.00 92.00 85 ASN A CA 1
ATOM 659 C C . ASN A 1 85 ? 0.435 -8.291 -10.275 1.00 92.00 85 ASN A C 1
ATOM 661 O O . ASN A 1 85 ? 0.107 -8.553 -11.431 1.00 92.00 85 ASN A O 1
ATOM 665 N N . MET A 1 86 ? 0.867 -7.073 -9.924 1.00 92.31 86 MET A N 1
ATOM 666 C CA . MET A 1 86 ? 1.037 -5.992 -10.901 1.00 92.31 86 MET A CA 1
ATOM 667 C C . MET A 1 86 ? 2.087 -6.347 -11.957 1.00 92.31 86 MET A C 1
ATOM 669 O O . MET A 1 86 ? 1.829 -6.195 -13.144 1.00 92.31 86 MET A O 1
ATOM 673 N N . LEU A 1 87 ? 3.257 -6.842 -11.556 1.00 93.06 87 LEU A N 1
ATOM 674 C CA . LEU A 1 87 ? 4.324 -7.209 -12.495 1.00 93.06 87 LEU A CA 1
ATOM 675 C C . LEU A 1 87 ? 3.948 -8.403 -13.384 1.00 93.06 87 LEU A C 1
ATOM 677 O O . LEU A 1 87 ? 4.420 -8.491 -14.514 1.00 93.06 87 LEU A O 1
ATOM 681 N N . ALA A 1 88 ? 3.098 -9.305 -12.892 1.00 92.12 88 ALA A N 1
ATOM 682 C CA . ALA A 1 88 ? 2.585 -10.440 -13.650 1.00 92.12 88 ALA A CA 1
ATOM 683 C C . ALA A 1 88 ? 1.455 -10.067 -14.627 1.00 92.12 88 ALA A C 1
ATOM 685 O O . ALA A 1 88 ? 1.040 -10.919 -15.413 1.00 92.12 88 ALA A O 1
ATOM 686 N N . ASN A 1 89 ? 0.944 -8.830 -14.591 1.00 90.81 89 ASN A N 1
ATOM 687 C CA . ASN A 1 89 ? -0.164 -8.413 -15.441 1.00 90.81 89 ASN A CA 1
ATOM 688 C C . ASN A 1 89 ? 0.287 -8.274 -16.914 1.00 90.81 89 ASN A C 1
ATOM 690 O O . ASN A 1 89 ? 1.061 -7.366 -17.235 1.00 90.81 89 ASN A O 1
ATOM 694 N N . PRO A 1 90 ? -0.214 -9.119 -17.840 1.00 91.38 90 PRO A N 1
ATOM 695 C CA . PRO A 1 90 ? 0.176 -9.063 -19.248 1.00 91.38 90 PRO A CA 1
ATOM 696 C C . PRO A 1 90 ? -0.291 -7.784 -19.957 1.00 91.38 90 PRO A C 1
ATOM 698 O O . PRO A 1 90 ? 0.289 -7.422 -20.982 1.00 91.38 90 PRO A O 1
ATOM 701 N N . ASP A 1 91 ? -1.277 -7.067 -19.411 1.00 90.12 91 ASP A N 1
ATOM 702 C CA . ASP A 1 91 ? -1.799 -5.821 -19.988 1.00 90.12 91 ASP A CA 1
ATOM 703 C C . ASP A 1 91 ? -0.769 -4.679 -19.992 1.00 90.12 91 ASP A C 1
ATOM 705 O O . ASP A 1 91 ? -1.000 -3.639 -20.614 1.00 90.12 91 ASP A O 1
ATOM 709 N N . TYR A 1 92 ? 0.355 -4.850 -19.285 1.00 90.94 92 TYR A N 1
ATOM 710 C CA . TYR A 1 92 ? 1.438 -3.868 -19.203 1.00 90.94 92 TYR A CA 1
ATOM 711 C C . TYR A 1 92 ? 2.570 -4.122 -20.188 1.00 90.94 92 TYR A C 1
ATOM 713 O O . TYR A 1 92 ? 3.498 -3.325 -20.227 1.00 90.94 92 TYR A O 1
ATOM 721 N N . LYS A 1 93 ? 2.530 -5.216 -20.959 1.00 89.44 93 LYS A N 1
ATOM 722 C CA . LYS A 1 93 ? 3.660 -5.706 -21.763 1.00 89.44 93 LYS A CA 1
ATOM 723 C C . LYS A 1 93 ? 4.390 -4.614 -22.560 1.00 89.44 93 LYS A C 1
ATOM 725 O O . LYS A 1 93 ? 5.616 -4.625 -22.588 1.00 89.44 93 LYS A O 1
ATOM 730 N N . ASP A 1 94 ? 3.644 -3.710 -23.193 1.00 92.62 94 ASP A N 1
ATOM 731 C CA . ASP A 1 94 ? 4.194 -2.650 -24.050 1.00 92.62 94 ASP A CA 1
ATOM 732 C C . ASP A 1 94 ? 4.242 -1.272 -23.350 1.00 92.62 94 ASP A C 1
ATOM 734 O O . ASP A 1 94 ? 4.737 -0.306 -23.921 1.00 92.62 94 ASP A O 1
ATOM 738 N N . ASP A 1 95 ? 3.753 -1.185 -22.109 1.00 93.75 95 ASP A N 1
ATOM 739 C CA . ASP A 1 95 ? 3.580 0.046 -21.329 1.00 93.75 95 ASP A CA 1
ATOM 740 C C . ASP A 1 95 ? 4.310 -0.035 -19.954 1.00 93.75 95 ASP A C 1
ATOM 742 O O . ASP A 1 95 ? 3.850 0.521 -18.945 1.00 93.75 95 ASP A O 1
ATOM 746 N N . ILE A 1 96 ? 5.427 -0.772 -19.870 1.00 94.75 96 ILE A N 1
ATOM 747 C CA . ILE A 1 96 ? 6.234 -0.939 -18.649 1.00 94.75 96 ILE A CA 1
ATOM 748 C C . ILE A 1 96 ? 7.737 -0.847 -18.932 1.00 94.75 96 ILE A C 1
ATOM 750 O O . ILE A 1 96 ? 8.260 -1.496 -19.835 1.00 94.75 96 ILE A O 1
ATOM 754 N N . ASP A 1 97 ? 8.448 -0.084 -18.103 1.00 95.19 97 ASP A N 1
ATOM 755 C CA . ASP A 1 97 ? 9.895 0.102 -18.200 1.00 95.19 97 ASP A CA 1
ATOM 756 C C . ASP A 1 97 ? 10.615 -0.602 -17.040 1.00 95.19 97 ASP A C 1
ATOM 758 O O . ASP A 1 97 ? 10.465 -0.244 -15.867 1.00 95.19 97 ASP A O 1
ATOM 762 N N . PHE A 1 98 ? 11.447 -1.595 -17.357 1.00 93.81 98 PHE A N 1
ATOM 763 C CA . PHE A 1 98 ? 12.274 -2.311 -16.370 1.00 93.81 98 PHE A CA 1
ATOM 764 C C . PHE A 1 98 ? 13.617 -1.621 -16.086 1.00 93.81 98 PHE A C 1
ATOM 766 O O . PHE A 1 98 ? 14.307 -1.940 -15.120 1.00 93.81 98 PHE A O 1
ATOM 773 N N . ALA A 1 99 ? 13.991 -0.637 -16.901 1.00 93.31 99 ALA A N 1
ATOM 774 C CA . ALA A 1 99 ? 15.203 0.143 -16.716 1.00 93.31 99 ALA A CA 1
ATOM 775 C C . ALA A 1 99 ? 14.879 1.638 -16.779 1.00 93.31 99 ALA A C 1
ATOM 777 O O . ALA A 1 99 ? 14.022 2.048 -17.566 1.00 93.31 99 ALA A O 1
ATOM 778 N N . PRO A 1 100 ? 15.558 2.475 -15.977 1.00 94.25 100 PRO A N 1
ATOM 779 C CA . PRO A 1 100 ? 15.495 3.910 -16.173 1.00 94.25 100 PRO A CA 1
ATOM 780 C C . PRO A 1 100 ? 16.002 4.271 -17.563 1.00 94.25 100 PRO A C 1
ATOM 782 O O . PRO A 1 100 ? 16.959 3.680 -18.064 1.00 94.25 100 PRO A O 1
ATOM 785 N N . PHE A 1 101 ? 15.393 5.280 -18.163 1.00 92.38 101 PHE A N 1
ATOM 786 C CA . PHE A 1 101 ? 15.766 5.759 -19.485 1.00 92.38 101 PHE A CA 1
ATOM 787 C C . PHE A 1 101 ? 15.816 7.283 -19.494 1.00 92.38 101 PHE A C 1
ATOM 789 O O . PHE A 1 101 ? 15.385 7.954 -18.556 1.00 92.38 101 PHE A O 1
ATOM 796 N N . ARG A 1 102 ? 16.399 7.848 -20.547 1.00 90.81 102 ARG A N 1
ATOM 797 C CA . ARG A 1 102 ? 16.431 9.292 -20.766 1.00 90.81 102 ARG A CA 1
ATOM 798 C C . ARG A 1 102 ? 15.908 9.559 -22.161 1.00 90.81 102 ARG A C 1
ATOM 800 O O . ARG A 1 102 ? 16.521 9.140 -23.136 1.00 90.81 102 ARG A O 1
ATOM 807 N N . GLU A 1 103 ? 14.789 10.260 -22.233 1.00 88.38 103 GLU A N 1
ATOM 808 C CA . GLU A 1 103 ? 14.284 10.804 -23.485 1.00 88.38 103 GLU A CA 1
ATOM 809 C C . GLU A 1 103 ? 14.723 12.254 -23.622 1.00 88.38 103 GLU A C 1
ATOM 811 O O . GLU A 1 103 ? 14.640 13.038 -22.673 1.00 88.38 103 GLU A O 1
ATOM 816 N N . THR A 1 104 ? 15.167 12.619 -24.818 1.00 88.75 104 THR A N 1
ATOM 817 C CA . THR A 1 104 ? 15.407 14.007 -25.195 1.00 88.75 104 THR A CA 1
ATOM 818 C C . THR A 1 104 ? 14.490 14.388 -26.345 1.00 88.75 104 THR A C 1
ATOM 820 O O . THR A 1 104 ? 14.207 13.586 -27.233 1.00 88.75 104 THR A O 1
ATOM 823 N N . ALA A 1 105 ? 14.000 15.621 -26.314 1.00 86.94 105 ALA A N 1
ATOM 824 C CA . ALA A 1 105 ? 13.203 16.209 -27.375 1.00 86.94 105 ALA A CA 1
ATOM 825 C C . ALA A 1 105 ? 13.861 17.517 -27.840 1.00 86.94 105 ALA A C 1
ATOM 827 O O . ALA A 1 105 ? 14.411 18.244 -27.004 1.00 86.94 105 ALA A O 1
ATOM 828 N N . PRO A 1 106 ? 13.786 17.859 -29.138 1.00 90.56 106 PRO A N 1
ATOM 829 C CA . PRO A 1 106 ? 14.292 19.132 -29.632 1.00 90.56 106 PRO A CA 1
ATOM 830 C C . PRO A 1 106 ? 13.593 20.298 -28.930 1.00 90.56 106 PRO A C 1
ATOM 832 O O . PRO A 1 106 ? 12.365 20.403 -28.947 1.00 90.56 106 PRO A O 1
ATOM 835 N N . GLY A 1 107 ? 14.374 21.181 -28.315 1.00 86.94 107 GLY A N 1
ATOM 836 C CA . GLY A 1 107 ? 13.886 22.380 -27.647 1.00 86.94 107 GLY A CA 1
ATOM 837 C C . GLY A 1 107 ? 14.497 23.662 -28.225 1.00 86.94 107 GLY A C 1
ATOM 838 O O . GLY A 1 1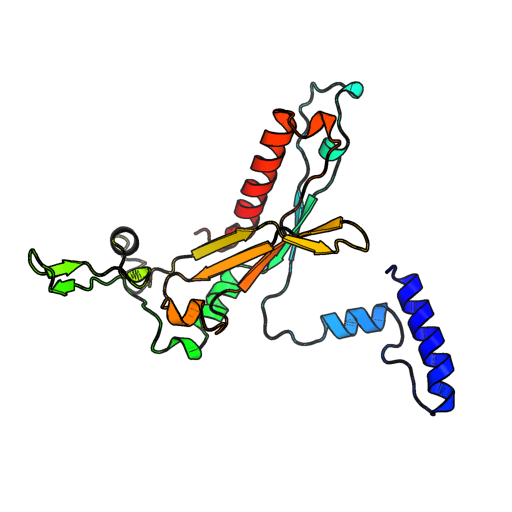07 ? 15.440 23.613 -29.016 1.00 86.94 107 GLY A O 1
ATOM 839 N N . PRO A 1 108 ? 14.012 24.842 -27.794 1.00 83.12 108 PRO A N 1
ATOM 840 C CA . PRO A 1 108 ? 14.505 26.139 -28.274 1.00 83.12 108 PRO A CA 1
ATOM 841 C C . PRO A 1 108 ? 16.010 26.367 -28.058 1.00 83.12 108 PRO A C 1
ATOM 843 O O . PRO A 1 108 ? 16.623 27.144 -28.781 1.00 83.12 108 PRO A O 1
ATOM 846 N N . ASN A 1 109 ? 16.600 25.678 -27.074 1.00 88.00 109 ASN A N 1
ATOM 847 C CA . ASN A 1 109 ? 18.004 25.803 -26.670 1.00 88.00 109 ASN A CA 1
ATOM 848 C C . ASN A 1 109 ? 18.807 24.508 -26.925 1.00 88.00 109 ASN A C 1
ATOM 850 O O . ASN A 1 109 ? 19.772 24.238 -26.214 1.00 88.00 109 ASN A O 1
ATOM 854 N N . GLY A 1 110 ? 18.386 23.695 -27.900 1.00 86.75 110 GLY A N 1
ATOM 855 C CA . GLY A 1 110 ? 18.921 22.353 -28.150 1.00 86.75 110 GLY A CA 1
ATOM 856 C C . GLY A 1 110 ? 18.062 21.254 -27.526 1.00 86.75 110 GLY A C 1
ATOM 857 O O . GLY A 1 110 ? 16.971 21.525 -27.019 1.00 86.75 110 GLY A O 1
ATOM 858 N N . ASP A 1 111 ? 18.544 20.016 -27.586 1.00 87.44 111 ASP A N 1
ATOM 859 C CA . ASP A 1 111 ? 17.848 18.855 -27.029 1.00 87.44 111 ASP A CA 1
ATOM 860 C C . ASP A 1 111 ? 17.646 19.011 -25.516 1.00 87.44 111 ASP A C 1
ATOM 862 O O . ASP A 1 111 ? 18.592 19.223 -24.755 1.00 87.44 111 ASP A O 1
ATOM 866 N N . GLN A 1 112 ? 16.394 18.909 -25.074 1.00 86.12 112 GLN A N 1
ATOM 867 C CA . GLN A 1 112 ? 15.994 19.005 -23.673 1.00 86.12 112 GLN A CA 1
ATOM 868 C C . GLN A 1 112 ? 15.443 17.669 -23.197 1.00 86.12 112 GLN A C 1
ATOM 870 O O . GLN A 1 112 ? 14.779 16.959 -23.949 1.00 86.12 112 GLN A O 1
ATOM 875 N N . GLN A 1 113 ? 15.698 17.331 -21.934 1.00 86.75 113 GLN A N 1
ATOM 876 C CA . GLN A 1 113 ? 15.159 16.111 -21.346 1.00 86.75 113 GLN A CA 1
ATOM 877 C C . GLN A 1 113 ? 13.632 16.186 -21.268 1.00 86.75 113 GLN A C 1
ATOM 879 O O . GLN A 1 113 ? 13.069 17.139 -20.725 1.00 86.75 113 GLN A O 1
ATOM 884 N N . ARG A 1 114 ? 12.971 15.152 -21.781 1.00 88.25 114 ARG A N 1
ATOM 885 C CA . ARG A 1 114 ? 11.530 14.961 -21.675 1.00 88.25 114 ARG A CA 1
ATOM 886 C C . ARG A 1 114 ? 11.243 14.065 -20.475 1.00 88.25 114 ARG A C 1
ATOM 888 O O . ARG A 1 114 ? 11.806 12.981 -20.357 1.00 88.25 114 ARG A O 1
ATOM 895 N N . LEU A 1 115 ? 10.382 14.544 -19.581 1.00 89.56 115 LEU A N 1
ATOM 896 C CA . LEU A 1 115 ? 9.916 13.799 -18.415 1.00 89.56 115 LEU A CA 1
ATOM 897 C C . LEU A 1 115 ? 8.445 13.456 -18.617 1.00 89.56 115 LEU A C 1
ATOM 899 O O . LEU A 1 115 ? 7.591 14.341 -18.597 1.00 89.56 115 LEU A O 1
ATOM 903 N N . GLU A 1 116 ? 8.166 12.176 -18.823 1.00 89.06 116 GLU A N 1
ATOM 904 C CA . GLU A 1 116 ? 6.808 11.666 -19.002 1.00 89.06 116 GLU A CA 1
ATOM 905 C C . GLU A 1 116 ? 6.533 10.577 -17.969 1.00 89.06 116 GLU A C 1
ATOM 907 O O . GLU A 1 116 ? 5.838 10.821 -16.984 1.00 89.06 116 GLU A O 1
ATOM 912 N N . ASN A 1 117 ? 7.138 9.402 -18.136 1.00 91.81 117 ASN A N 1
ATOM 913 C CA . ASN A 1 117 ? 6.993 8.285 -17.204 1.00 91.81 117 ASN A CA 1
ATOM 914 C C . ASN A 1 117 ? 7.974 8.399 -16.035 1.00 91.81 117 ASN A C 1
ATOM 916 O O . ASN A 1 117 ? 9.020 9.041 -16.141 1.00 91.81 117 ASN A O 1
ATOM 920 N N . PHE A 1 118 ? 7.683 7.734 -14.916 1.00 91.88 118 PHE A N 1
ATOM 921 C CA . PHE A 1 118 ? 8.528 7.846 -13.722 1.00 91.88 118 PHE A CA 1
ATOM 922 C C . PHE A 1 118 ? 9.975 7.397 -13.992 1.00 91.88 118 PHE A C 1
ATOM 924 O O . PHE A 1 118 ? 10.924 8.036 -13.536 1.00 91.88 118 PHE A O 1
ATOM 931 N N . MET A 1 119 ? 10.145 6.339 -14.791 1.00 94.62 119 MET A N 1
ATOM 932 C CA . MET A 1 119 ? 11.455 5.786 -15.151 1.00 94.62 119 MET A CA 1
ATOM 933 C C . MET A 1 119 ? 12.286 6.707 -16.065 1.00 94.62 119 MET A C 1
ATOM 935 O O . MET A 1 119 ? 13.497 6.516 -16.155 1.00 94.62 119 MET A O 1
ATOM 939 N N . SER A 1 120 ? 11.689 7.759 -16.647 1.00 93.50 120 SER A N 1
ATOM 940 C CA . SER A 1 120 ? 12.423 8.829 -17.352 1.00 93.50 120 SER A CA 1
ATOM 941 C C . SER A 1 120 ? 13.127 9.820 -16.405 1.00 93.50 120 SER A C 1
ATOM 943 O O . SER A 1 120 ? 13.937 10.654 -16.823 1.00 93.50 120 SER A O 1
ATOM 945 N N . GLY A 1 121 ? 12.801 9.758 -15.108 1.00 92.31 121 GLY A N 1
ATOM 946 C CA . GLY A 1 121 ? 13.294 10.674 -14.090 1.00 92.31 121 GLY A CA 1
ATOM 947 C C . GLY A 1 121 ? 14.713 10.363 -13.614 1.00 92.31 121 GLY A C 1
ATOM 948 O O . GLY A 1 121 ? 15.079 9.219 -13.345 1.00 92.31 121 GLY A O 1
ATOM 949 N N . GLU A 1 122 ? 15.491 11.419 -13.365 1.00 91.94 122 GLU A N 1
ATOM 950 C CA . GLU A 1 122 ? 16.875 11.314 -12.875 1.00 91.94 122 GLU A CA 1
ATOM 951 C C . GLU A 1 122 ? 16.991 10.571 -11.532 1.00 91.94 122 GLU A C 1
ATOM 953 O O . GLU A 1 122 ? 18.014 9.968 -11.209 1.00 91.94 122 GLU A O 1
ATOM 958 N N . TRP A 1 123 ? 15.941 10.597 -10.709 1.00 92.25 123 TRP A N 1
ATOM 959 C CA . TRP A 1 123 ? 15.936 9.849 -9.456 1.00 92.25 123 TRP A CA 1
ATOM 960 C C . TRP A 1 123 ? 15.961 8.331 -9.682 1.00 92.25 123 TRP A C 1
ATOM 962 O O . TRP A 1 123 ? 16.768 7.663 -9.038 1.00 92.25 123 TRP A O 1
ATOM 972 N N . ALA A 1 124 ? 15.165 7.803 -10.619 1.00 94.12 124 ALA A N 1
ATOM 973 C CA . ALA A 1 124 ? 15.148 6.372 -10.932 1.00 94.12 124 ALA A CA 1
ATOM 974 C C . ALA A 1 124 ? 16.513 5.912 -11.465 1.00 94.12 124 ALA A C 1
ATOM 976 O O . ALA A 1 124 ? 17.042 4.894 -11.022 1.00 94.12 124 ALA A O 1
ATOM 977 N N . TRP A 1 125 ? 17.137 6.729 -12.322 1.00 93.12 125 TRP A N 1
ATOM 978 C CA . TRP A 1 125 ? 18.495 6.498 -12.824 1.00 93.12 125 TRP A CA 1
ATOM 979 C C . TRP A 1 125 ? 19.527 6.397 -11.693 1.00 93.12 125 TRP A C 1
ATOM 981 O O . TRP A 1 125 ? 20.336 5.470 -11.643 1.00 93.12 125 TRP A O 1
ATOM 991 N N . ARG A 1 126 ? 19.483 7.329 -10.730 1.00 94.56 126 ARG A N 1
ATOM 992 C CA . ARG A 1 126 ? 20.372 7.298 -9.559 1.00 94.56 126 ARG A CA 1
ATOM 993 C C . ARG A 1 126 ? 20.152 6.064 -8.686 1.00 94.56 126 ARG A C 1
ATOM 995 O O . ARG A 1 126 ? 21.139 5.516 -8.208 1.00 94.56 126 ARG A O 1
ATOM 1002 N N . GLN A 1 127 ? 18.907 5.626 -8.486 1.00 93.94 127 GLN A N 1
ATOM 1003 C CA . GLN A 1 127 ? 18.622 4.408 -7.719 1.00 93.94 127 GLN A CA 1
ATOM 1004 C C . GLN A 1 127 ? 19.174 3.162 -8.414 1.00 93.94 127 GLN A C 1
ATOM 1006 O O . GLN A 1 127 ? 19.898 2.398 -7.780 1.00 93.94 127 GLN A O 1
ATOM 1011 N N . ALA A 1 128 ? 18.935 3.001 -9.719 1.00 93.12 128 ALA A N 1
ATOM 1012 C CA . ALA A 1 128 ? 19.484 1.878 -10.479 1.00 93.12 128 ALA A CA 1
ATOM 1013 C C . ALA A 1 128 ? 21.023 1.842 -10.432 1.00 93.12 128 ALA A C 1
ATOM 1015 O O . ALA A 1 128 ? 21.601 0.781 -10.225 1.00 93.12 128 ALA A O 1
ATOM 1016 N N . ASN A 1 129 ? 21.693 3.000 -10.506 1.00 92.94 129 ASN A N 1
ATOM 1017 C CA . ASN A 1 129 ? 23.150 3.084 -10.345 1.00 92.94 129 ASN A CA 1
ATOM 1018 C C . ASN A 1 129 ? 23.650 2.702 -8.946 1.00 92.94 129 ASN A C 1
ATOM 1020 O O . ASN A 1 129 ? 24.796 2.284 -8.814 1.00 92.94 129 ASN A O 1
ATOM 1024 N N . ILE A 1 130 ? 22.861 2.928 -7.891 1.00 93.62 130 ILE A N 1
ATOM 1025 C CA . ILE A 1 130 ? 23.227 2.511 -6.530 1.00 93.62 130 ILE A CA 1
ATOM 1026 C C . ILE A 1 130 ? 23.081 0.997 -6.411 1.00 93.62 130 ILE A C 1
ATOM 1028 O O . ILE A 1 130 ? 24.006 0.351 -5.927 1.00 93.62 130 ILE A O 1
ATOM 1032 N N . ILE A 1 131 ? 21.953 0.458 -6.879 1.00 91.56 131 ILE A N 1
ATOM 1033 C CA . ILE A 1 131 ? 21.636 -0.972 -6.832 1.00 91.56 131 ILE A CA 1
ATOM 1034 C C . ILE A 1 131 ? 22.673 -1.760 -7.636 1.00 91.56 131 ILE A C 1
ATOM 1036 O O . ILE A 1 131 ? 23.354 -2.605 -7.070 1.00 91.56 131 ILE A O 1
ATOM 1040 N N . GLY A 1 132 ? 22.920 -1.380 -8.893 1.00 91.81 132 GLY A N 1
ATOM 1041 C CA . GLY A 1 132 ? 23.853 -2.074 -9.789 1.00 91.81 132 GLY A CA 1
ATOM 1042 C C . GLY A 1 132 ? 25.332 -2.043 -9.377 1.00 91.81 132 GLY A C 1
ATOM 1043 O O . GLY A 1 132 ? 26.166 -2.613 -10.075 1.00 91.81 132 GLY A O 1
ATOM 1044 N N . ARG A 1 133 ? 25.696 -1.391 -8.260 1.00 93.25 133 ARG A N 1
ATOM 1045 C CA . ARG A 1 133 ? 27.032 -1.544 -7.649 1.00 93.25 133 ARG A CA 1
ATOM 1046 C C . ARG A 1 133 ? 27.200 -2.891 -6.959 1.00 93.25 133 ARG A C 1
ATOM 1048 O O . ARG A 1 133 ? 28.338 -3.309 -6.765 1.00 93.25 133 ARG A O 1
ATOM 1055 N N . ASP A 1 134 ? 26.102 -3.521 -6.552 1.00 93.81 134 ASP A N 1
ATOM 1056 C CA . ASP A 1 134 ? 26.108 -4.845 -5.948 1.00 93.81 134 ASP A CA 1
ATOM 1057 C C . ASP A 1 134 ? 26.056 -5.923 -7.047 1.00 93.81 134 ASP A C 1
ATOM 1059 O O . ASP A 1 134 ? 25.041 -6.023 -7.749 1.00 93.81 134 ASP A O 1
ATOM 1063 N N . PRO A 1 135 ? 27.099 -6.766 -7.191 1.00 92.69 135 PRO A N 1
ATOM 1064 C CA . PRO A 1 135 ? 27.107 -7.864 -8.154 1.00 92.69 135 PRO A CA 1
ATOM 1065 C C . PRO A 1 135 ? 25.936 -8.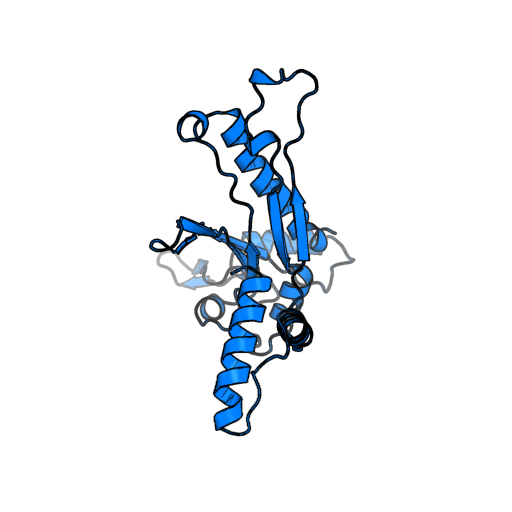845 -7.998 1.00 92.69 135 PRO A C 1
ATOM 1067 O O . PRO A 1 135 ? 25.549 -9.474 -8.980 1.00 92.69 135 PRO A O 1
ATOM 1070 N N . ALA A 1 136 ? 25.344 -8.971 -6.803 1.00 93.12 136 ALA A N 1
ATOM 1071 C CA . ALA A 1 136 ? 24.180 -9.830 -6.576 1.00 93.12 136 ALA A CA 1
ATOM 1072 C C . ALA A 1 136 ? 22.909 -9.337 -7.296 1.00 93.12 136 ALA A C 1
ATOM 1074 O O . ALA A 1 136 ? 21.942 -10.083 -7.422 1.00 93.12 136 ALA A O 1
ATOM 1075 N N . THR A 1 137 ? 22.911 -8.093 -7.785 1.00 90.81 137 THR A N 1
ATOM 1076 C CA . THR A 1 137 ? 21.759 -7.440 -8.427 1.00 90.81 137 THR A CA 1
ATOM 1077 C C . THR A 1 137 ? 21.952 -7.209 -9.928 1.00 90.81 137 THR A C 1
ATOM 1079 O O . THR A 1 137 ? 21.175 -6.482 -10.539 1.00 90.81 137 THR A O 1
ATOM 1082 N N . MET A 1 138 ? 22.972 -7.827 -10.537 1.00 83.88 138 MET A N 1
ATOM 1083 C CA . MET A 1 138 ? 23.403 -7.551 -11.915 1.00 83.88 138 MET A CA 1
ATOM 1084 C C . MET A 1 138 ? 22.311 -7.765 -12.983 1.00 83.88 138 MET A C 1
ATOM 1086 O O . MET A 1 138 ? 22.347 -7.100 -14.012 1.00 83.88 138 MET A O 1
ATOM 1090 N N . ASP A 1 139 ? 21.309 -8.604 -12.700 1.00 86.62 139 ASP A N 1
ATOM 1091 C CA . ASP A 1 139 ? 20.147 -8.862 -13.567 1.00 86.62 139 ASP A CA 1
ATOM 1092 C C . ASP A 1 139 ? 18.809 -8.442 -12.919 1.00 86.62 139 ASP A C 1
ATOM 1094 O O . ASP A 1 139 ? 17.729 -8.854 -13.346 1.00 86.62 139 ASP A O 1
ATOM 1098 N N . ALA A 1 140 ? 18.860 -7.640 -11.852 1.00 91.31 140 ALA A N 1
ATOM 1099 C CA . ALA A 1 140 ? 17.672 -7.165 -11.156 1.00 91.31 140 ALA A CA 1
ATOM 1100 C C . ALA A 1 140 ? 17.118 -5.883 -11.796 1.00 91.31 140 ALA A C 1
ATOM 1102 O O . ALA A 1 140 ? 17.851 -4.966 -12.165 1.00 91.31 140 ALA A O 1
ATOM 1103 N N . SER A 1 141 ? 15.790 -5.786 -11.853 1.00 91.88 141 SER A N 1
ATOM 1104 C CA . SER A 1 141 ? 15.086 -4.558 -12.226 1.00 91.88 141 SER A CA 1
ATOM 1105 C C . SER A 1 141 ? 14.761 -3.744 -10.978 1.00 91.88 141 SER A C 1
ATOM 1107 O O . SER A 1 141 ? 14.223 -4.269 -10.003 1.00 91.88 141 SER A O 1
ATOM 1109 N N . PHE A 1 142 ? 15.005 -2.434 -11.026 1.00 92.94 142 PHE A N 1
ATOM 1110 C CA . PHE A 1 142 ? 14.521 -1.530 -9.987 1.00 92.94 142 PHE A CA 1
ATOM 1111 C C . PHE A 1 142 ? 13.001 -1.365 -10.111 1.00 92.94 142 PHE A C 1
ATOM 1113 O O . PHE A 1 142 ? 12.510 -0.872 -11.128 1.00 92.94 142 PHE A O 1
ATOM 1120 N N . VAL A 1 143 ? 12.263 -1.766 -9.073 1.00 94.44 143 VAL A N 1
ATOM 1121 C CA . VAL A 1 143 ? 10.810 -1.578 -8.982 1.00 94.44 143 VAL A CA 1
ATOM 1122 C C . VAL A 1 143 ? 10.513 -0.513 -7.941 1.00 94.44 143 VAL A C 1
ATOM 1124 O O . VAL A 1 143 ? 10.746 -0.699 -6.748 1.00 94.44 143 VAL A O 1
ATOM 1127 N N . LEU A 1 144 ? 10.001 0.625 -8.395 1.00 93.25 144 LEU A N 1
ATOM 1128 C CA . LEU A 1 144 ? 9.612 1.701 -7.494 1.00 93.25 144 LEU A CA 1
ATOM 1129 C C . LEU A 1 144 ? 8.210 1.456 -6.942 1.00 93.25 144 LEU A C 1
ATOM 1131 O O . LEU A 1 144 ? 7.293 1.188 -7.708 1.00 93.25 144 LEU A O 1
ATOM 1135 N N . ILE A 1 145 ? 8.024 1.678 -5.644 1.00 94.75 145 ILE A N 1
ATOM 1136 C CA . ILE A 1 145 ? 6.711 1.672 -4.996 1.00 94.75 145 ILE A CA 1
ATOM 1137 C C . ILE A 1 145 ? 6.215 3.106 -4.800 1.00 94.75 145 ILE A C 1
ATOM 1139 O O . ILE A 1 145 ? 6.881 3.928 -4.170 1.00 94.75 145 ILE A O 1
ATOM 1143 N N . ILE A 1 146 ? 5.033 3.400 -5.335 1.00 94.12 146 ILE A N 1
ATOM 1144 C CA . ILE A 1 146 ? 4.324 4.669 -5.171 1.00 94.12 146 ILE A CA 1
ATOM 1145 C C . ILE A 1 146 ? 3.145 4.428 -4.235 1.00 94.12 146 ILE A C 1
ATOM 1147 O O . ILE A 1 146 ? 2.306 3.568 -4.498 1.00 94.12 146 ILE A O 1
ATOM 1151 N N . LEU A 1 147 ? 3.067 5.214 -3.162 1.00 95.25 147 LEU A N 1
ATOM 1152 C CA . LEU A 1 147 ? 1.962 5.169 -2.210 1.00 95.25 147 LEU A CA 1
ATOM 1153 C C . LEU A 1 147 ? 1.149 6.456 -2.285 1.00 95.25 147 LEU A C 1
ATOM 1155 O O . LEU A 1 147 ? 1.705 7.554 -2.277 1.00 95.25 147 LEU A O 1
ATOM 1159 N N . GLY A 1 148 ? -0.170 6.310 -2.319 1.00 93.50 148 GLY A N 1
ATOM 1160 C CA . GLY A 1 148 ? -1.118 7.415 -2.248 1.00 93.50 148 GLY A CA 1
ATOM 1161 C C . GLY A 1 148 ? -2.076 7.188 -1.094 1.00 93.50 148 GLY A C 1
ATOM 1162 O O . GLY A 1 148 ? -2.563 6.082 -0.908 1.00 93.50 148 GLY A O 1
ATOM 1163 N N . SER A 1 149 ? -2.362 8.211 -0.301 1.00 92.50 149 SER A N 1
ATOM 1164 C CA . SER A 1 149 ? -3.359 8.103 0.761 1.00 92.50 149 SER A CA 1
ATOM 1165 C C . SER A 1 149 ? -4.180 9.372 0.800 1.00 92.50 149 SER A C 1
ATOM 1167 O O . SER A 1 149 ? -3.622 10.468 0.777 1.00 92.50 149 SER A O 1
ATOM 1169 N N . ASP A 1 150 ? -5.497 9.214 0.851 1.00 85.62 150 ASP A N 1
ATOM 1170 C CA . ASP A 1 150 ? -6.420 10.330 0.992 1.00 85.62 150 ASP A CA 1
ATOM 1171 C C . ASP A 1 150 ? -7.569 9.939 1.914 1.00 85.62 150 ASP A C 1
ATOM 1173 O O . ASP A 1 150 ? -8.131 8.848 1.804 1.00 85.62 150 ASP A O 1
ATOM 1177 N N . LYS A 1 151 ? -7.898 10.817 2.862 1.00 83.94 151 LYS A N 1
ATOM 1178 C CA . LYS A 1 151 ? -8.968 10.567 3.826 1.00 83.94 151 LYS A CA 1
ATOM 1179 C C . LYS A 1 151 ? -10.299 10.874 3.152 1.00 83.94 151 LYS A C 1
ATOM 1181 O O . LYS A 1 151 ? -10.594 12.025 2.848 1.00 83.94 151 LYS A O 1
ATOM 1186 N N . THR A 1 152 ? -11.142 9.862 3.001 1.00 80.56 152 THR A N 1
ATOM 1187 C CA . THR A 1 152 ? -12.411 9.970 2.278 1.00 80.56 152 THR A CA 1
ATOM 1188 C C . THR A 1 152 ? -13.600 9.748 3.214 1.00 80.56 152 THR A C 1
ATOM 1190 O O . THR A 1 152 ? -13.583 8.893 4.100 1.00 80.56 152 THR A O 1
ATOM 1193 N N . THR A 1 153 ? -14.653 10.553 3.057 1.00 75.19 153 THR A N 1
ATOM 1194 C CA . THR A 1 153 ? -15.913 10.385 3.803 1.00 75.19 153 THR A CA 1
ATOM 1195 C C . THR A 1 153 ? -16.859 9.533 2.970 1.00 75.19 153 THR A C 1
ATOM 1197 O O . THR A 1 153 ? -17.202 9.928 1.861 1.00 75.19 153 THR A O 1
ATOM 1200 N N . VAL A 1 154 ? -17.289 8.380 3.489 1.00 68.56 154 VAL A N 1
ATOM 1201 C CA . VAL A 1 154 ? -18.046 7.387 2.700 1.00 68.56 154 VAL A CA 1
ATOM 1202 C C . VAL A 1 154 ? -19.544 7.405 2.980 1.00 68.56 154 VAL A C 1
ATOM 1204 O O . VAL A 1 154 ? -20.334 7.069 2.103 1.00 68.56 154 VAL A O 1
ATOM 1207 N N . SER A 1 155 ? -19.980 7.884 4.148 1.00 65.19 155 SER A N 1
ATOM 1208 C CA . SER A 1 155 ? -21.410 8.110 4.394 1.00 65.19 155 SER A CA 1
ATOM 1209 C C . SER A 1 155 ? -21.658 9.365 5.226 1.00 65.19 155 SER A C 1
ATOM 1211 O O . SER A 1 155 ? -21.241 9.439 6.384 1.00 65.19 155 SER A O 1
ATOM 1213 N N . ILE A 1 156 ? -22.405 10.318 4.665 1.00 58.62 156 ILE A N 1
ATOM 1214 C CA . ILE A 1 156 ? -22.819 11.545 5.364 1.00 58.62 156 ILE A CA 1
ATOM 1215 C C . ILE A 1 156 ? -24.148 11.326 6.112 1.00 58.62 156 ILE A C 1
ATOM 1217 O O . ILE A 1 156 ? -24.300 11.796 7.235 1.00 58.62 156 ILE A O 1
ATOM 1221 N N . ALA A 1 157 ? -25.085 10.563 5.534 1.00 45.84 157 ALA A N 1
ATOM 1222 C CA . ALA A 1 157 ? -26.462 10.452 6.029 1.00 45.84 157 ALA A CA 1
ATOM 1223 C C . ALA A 1 157 ? -26.664 9.474 7.208 1.00 45.84 157 ALA A C 1
ATOM 1225 O O . ALA A 1 157 ? -27.586 9.660 7.995 1.00 45.84 157 ALA A O 1
ATOM 1226 N N . THR A 1 158 ? -25.819 8.446 7.348 1.00 49.69 158 THR A N 1
ATOM 1227 C CA . THR A 1 158 ? -26.071 7.295 8.246 1.00 49.69 158 THR A CA 1
ATOM 1228 C C . THR A 1 158 ? -25.032 7.085 9.349 1.00 49.69 158 THR A C 1
ATOM 1230 O O . THR A 1 158 ? -25.096 6.073 10.042 1.00 49.69 158 THR A O 1
ATOM 1233 N N . GLY A 1 159 ? -24.094 8.020 9.560 1.00 47.34 159 GLY A N 1
ATOM 1234 C CA . GLY A 1 159 ? -23.191 7.919 10.718 1.00 47.34 159 GLY A CA 1
ATOM 1235 C C . GLY A 1 159 ? -21.796 8.534 10.621 1.00 47.34 159 GLY A C 1
ATOM 1236 O O . GLY A 1 159 ? -20.969 8.191 11.456 1.00 47.34 159 GLY A O 1
ATOM 1237 N N . GLN A 1 160 ? -21.502 9.418 9.655 1.00 54.16 160 GLN A N 1
ATOM 1238 C CA . GLN A 1 160 ? -20.163 10.026 9.509 1.00 54.16 160 GLN A CA 1
ATOM 1239 C C . GLN A 1 160 ? -19.030 8.974 9.533 1.00 54.16 160 GLN A C 1
ATOM 1241 O O . GLN A 1 160 ? -18.084 9.056 10.325 1.00 54.16 160 GLN A O 1
ATOM 1246 N N . ASN A 1 161 ? -19.145 7.954 8.676 1.00 67.44 161 ASN A N 1
ATOM 1247 C CA . ASN A 1 161 ? -18.071 6.988 8.475 1.00 67.44 161 ASN A CA 1
ATOM 1248 C C . ASN A 1 161 ? -17.031 7.577 7.520 1.00 67.44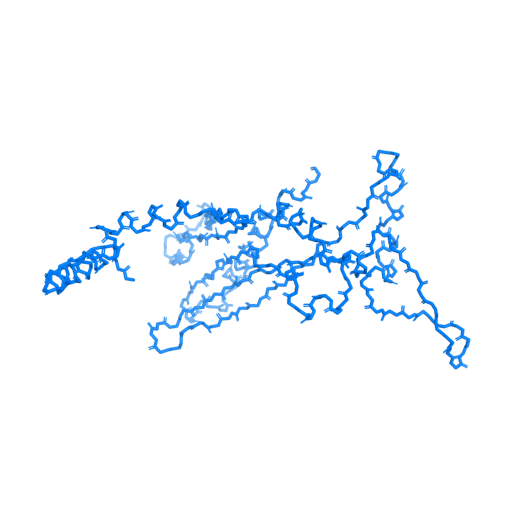 161 ASN A C 1
ATOM 1250 O O . ASN A 1 161 ? -17.332 7.941 6.380 1.00 67.44 161 ASN A O 1
ATOM 1254 N N . GLU A 1 162 ? -15.808 7.675 8.024 1.00 80.44 162 GLU A N 1
ATOM 1255 C CA . GLU A 1 162 ? -14.624 8.100 7.292 1.00 80.44 162 GLU A CA 1
ATOM 1256 C C . GLU A 1 162 ? -13.730 6.876 7.108 1.00 80.44 162 GLU A C 1
ATOM 1258 O O . GLU A 1 162 ? -13.542 6.106 8.053 1.00 80.44 162 GLU A O 1
ATOM 1263 N N . TYR A 1 163 ? -13.156 6.723 5.921 1.00 85.44 163 TYR A N 1
ATOM 1264 C CA . TYR A 1 163 ? -12.081 5.772 5.672 1.00 85.44 163 TYR A CA 1
ATOM 1265 C C . TYR A 1 163 ? -10.804 6.525 5.337 1.00 85.44 163 TYR A C 1
ATOM 1267 O O . TYR A 1 163 ? -10.825 7.629 4.790 1.00 85.44 163 TYR A O 1
ATOM 1275 N N . TYR A 1 164 ? -9.674 5.913 5.674 1.00 91.38 164 TYR A N 1
ATOM 1276 C CA . TYR A 1 164 ? -8.369 6.429 5.297 1.00 91.38 164 TYR A CA 1
ATOM 1277 C C . TYR A 1 164 ? -7.638 5.382 4.455 1.00 91.38 164 TYR A C 1
ATOM 1279 O O . TYR A 1 164 ? -6.789 4.657 4.976 1.00 91.38 164 TYR A O 1
ATOM 1287 N N . PRO A 1 165 ? -8.032 5.224 3.177 1.00 94.94 165 PRO A N 1
ATOM 1288 C CA . PRO A 1 165 ? -7.401 4.270 2.285 1.00 94.94 165 PRO A CA 1
ATOM 1289 C C . PRO A 1 165 ? -5.934 4.619 2.019 1.00 94.94 165 PRO A C 1
ATOM 1291 O O . PRO A 1 165 ? -5.530 5.786 1.952 1.00 94.94 165 PRO A O 1
ATOM 1294 N N . LEU A 1 166 ? -5.154 3.566 1.830 1.00 95.62 166 LEU A N 1
ATOM 1295 C CA . LEU A 1 166 ? -3.795 3.575 1.328 1.00 95.62 166 LEU A CA 1
ATOM 1296 C C . LEU A 1 166 ? -3.804 2.818 0.003 1.00 95.62 166 LEU A C 1
ATOM 1298 O O . LEU A 1 166 ? -4.230 1.670 -0.049 1.00 95.62 166 LEU A O 1
ATOM 1302 N N . TYR A 1 167 ? -3.336 3.461 -1.053 1.00 94.56 167 TYR A N 1
ATOM 1303 C CA . TYR A 1 167 ? -3.196 2.911 -2.392 1.00 94.56 167 TYR A CA 1
ATOM 1304 C C . TYR A 1 167 ? -1.723 2.675 -2.709 1.00 94.56 167 TYR A C 1
ATOM 1306 O O . TYR A 1 167 ? -0.855 3.409 -2.232 1.00 94.56 167 TYR A O 1
ATOM 1314 N N . CYS A 1 168 ? -1.459 1.676 -3.543 1.00 94.50 168 CYS A N 1
ATOM 1315 C CA . CYS A 1 168 ? -0.136 1.305 -4.024 1.00 94.50 168 CYS A CA 1
ATOM 1316 C C . CYS A 1 168 ? -0.132 1.218 -5.554 1.00 94.50 168 CYS A C 1
ATOM 1318 O O . CYS A 1 168 ? -1.132 0.839 -6.163 1.00 94.50 168 CYS A O 1
ATOM 1320 N N . SER A 1 169 ? 0.989 1.575 -6.171 1.00 94.31 169 SER A N 1
ATOM 1321 C CA . SER A 1 169 ? 1.260 1.434 -7.601 1.00 94.31 169 SER A CA 1
ATOM 1322 C C . SER A 1 169 ? 2.758 1.226 -7.815 1.00 94.31 169 SER A C 1
ATOM 1324 O O . SER A 1 169 ? 3.565 1.687 -7.006 1.00 94.31 169 SER A O 1
ATOM 1326 N N . ILE A 1 170 ? 3.148 0.584 -8.916 1.00 95.12 170 ILE A N 1
ATOM 1327 C CA . ILE A 1 170 ? 4.556 0.498 -9.316 1.00 95.12 170 ILE A CA 1
ATOM 1328 C C . ILE A 1 170 ? 4.958 1.682 -10.206 1.00 95.12 170 ILE A C 1
ATOM 1330 O O . ILE A 1 170 ? 4.190 2.153 -11.046 1.00 95.12 170 ILE A O 1
ATOM 1334 N N . GLY A 1 171 ? 6.184 2.178 -10.043 1.00 93.94 171 GLY A N 1
ATOM 1335 C CA . GLY A 1 171 ? 6.754 3.283 -10.823 1.00 93.94 171 GLY A CA 1
ATOM 1336 C C . GLY A 1 171 ? 7.011 2.942 -12.293 1.00 93.94 171 GLY A C 1
ATOM 1337 O O . GLY A 1 171 ? 7.025 3.834 -13.140 1.00 93.94 171 GLY A O 1
ATOM 1338 N N . ASN A 1 172 ? 7.169 1.653 -12.573 1.00 95.25 172 ASN A N 1
ATOM 1339 C CA . ASN A 1 172 ? 7.620 1.108 -13.848 1.00 95.25 172 ASN A CA 1
ATOM 1340 C C . ASN A 1 172 ? 6.569 1.201 -14.952 1.00 95.25 172 ASN A C 1
ATOM 1342 O O . ASN A 1 172 ? 6.933 1.287 -16.118 1.00 95.25 172 ASN A O 1
ATOM 1346 N N . VAL A 1 173 ? 5.280 1.197 -14.605 1.00 94.69 173 VAL A N 1
ATOM 1347 C CA . VAL A 1 173 ? 4.221 1.354 -15.606 1.00 94.69 173 VAL A CA 1
ATOM 1348 C C . VAL A 1 173 ? 4.152 2.793 -16.106 1.00 94.69 173 VAL A C 1
ATOM 1350 O O . VAL A 1 173 ? 4.361 3.755 -15.352 1.00 94.69 173 VAL A O 1
ATOM 1353 N N . HIS A 1 174 ? 3.817 2.934 -17.382 1.00 92.88 174 HIS A N 1
ATOM 1354 C CA . HIS A 1 174 ? 3.605 4.223 -18.021 1.00 92.88 174 HIS A CA 1
ATOM 1355 C C . HIS A 1 174 ? 2.383 4.944 -17.434 1.00 92.88 174 HIS A C 1
ATOM 1357 O O . HIS A 1 174 ? 1.480 4.351 -16.829 1.00 92.88 174 HIS A O 1
ATOM 1363 N N . ASN A 1 175 ? 2.341 6.268 -17.588 1.00 88.00 175 ASN A N 1
ATOM 1364 C CA . ASN A 1 175 ? 1.271 7.085 -17.006 1.00 88.00 175 ASN A CA 1
ATOM 1365 C C . ASN A 1 175 ? -0.116 6.772 -17.588 1.00 88.00 175 ASN A C 1
ATOM 1367 O O . ASN A 1 175 ? -1.109 6.843 -16.860 1.00 88.00 175 ASN A O 1
ATOM 1371 N N . ASN A 1 176 ? -0.190 6.403 -18.869 1.00 85.88 176 ASN A N 1
ATOM 1372 C CA . ASN A 1 176 ? -1.426 5.971 -19.528 1.00 85.88 176 ASN A CA 1
ATOM 1373 C C . ASN A 1 176 ? -2.052 4.757 -18.813 1.00 85.88 176 ASN A C 1
ATOM 1375 O O . ASN A 1 176 ? -3.260 4.746 -18.584 1.00 85.88 176 ASN A O 1
ATOM 1379 N N . VAL A 1 177 ? -1.250 3.782 -18.375 1.00 84.75 177 VAL A N 1
ATOM 1380 C CA . VAL A 1 177 ? -1.715 2.590 -17.648 1.00 84.75 177 VAL A CA 1
ATOM 1381 C C . VAL A 1 177 ? -2.306 2.969 -16.294 1.00 84.75 177 VAL A C 1
ATOM 1383 O O . VAL A 1 177 ? -3.371 2.471 -15.922 1.00 84.75 177 VAL A O 1
ATOM 1386 N N . ARG A 1 178 ? -1.656 3.895 -15.572 1.00 82.12 178 ARG A N 1
ATOM 1387 C CA . ARG A 1 178 ? -2.160 4.401 -14.283 1.00 82.12 178 ARG A CA 1
ATOM 1388 C C . ARG A 1 178 ? -3.517 5.085 -14.421 1.00 82.12 178 ARG A C 1
ATOM 1390 O O . ARG A 1 178 ? -4.354 4.947 -13.536 1.00 82.12 178 ARG A O 1
ATOM 1397 N N . GLN A 1 179 ? -3.735 5.807 -15.520 1.00 77.81 179 GLN A N 1
ATOM 1398 C CA . GLN A 1 179 ? -4.986 6.522 -15.784 1.00 77.81 179 GLN A CA 1
ATOM 1399 C C . GLN A 1 179 ? -6.090 5.616 -16.345 1.00 77.81 179 GLN A C 1
ATOM 1401 O O . GLN A 1 179 ? -7.266 5.854 -16.089 1.00 77.81 179 GLN A O 1
ATOM 1406 N N . ALA A 1 180 ? -5.733 4.564 -17.082 1.00 76.00 180 ALA A N 1
ATOM 1407 C CA . ALA A 1 180 ? -6.681 3.696 -17.777 1.00 76.00 180 ALA A CA 1
ATOM 1408 C C . ALA A 1 180 ? -7.293 2.579 -16.905 1.00 76.00 180 ALA A C 1
ATOM 1410 O O . ALA A 1 180 ? -7.906 1.664 -17.447 1.00 76.00 180 ALA A O 1
ATOM 1411 N N . HIS A 1 181 ? -7.133 2.624 -15.575 1.00 67.44 181 HIS A N 1
ATOM 1412 C CA . HIS A 1 181 ? -7.676 1.631 -14.633 1.00 67.44 181 HIS A CA 1
ATOM 1413 C C . HIS A 1 181 ? -7.302 0.162 -14.942 1.00 67.44 181 HIS A C 1
ATOM 1415 O O . HIS A 1 181 ? -8.026 -0.751 -14.558 1.00 67.44 181 HIS A O 1
ATOM 1421 N N . ARG A 1 182 ? -6.150 -0.103 -15.578 1.00 80.25 182 ARG A N 1
ATOM 1422 C CA . ARG A 1 182 ? -5.684 -1.471 -15.903 1.00 80.25 182 ARG A CA 1
ATOM 1423 C C . ARG A 1 182 ? -5.093 -2.224 -14.695 1.00 80.25 182 ARG A C 1
ATOM 1425 O O . ARG A 1 182 ? -4.118 -2.938 -14.846 1.00 80.25 182 ARG A O 1
ATOM 1432 N N . ASN A 1 183 ? -5.627 -2.028 -13.487 1.00 81.44 183 ASN A N 1
ATOM 1433 C CA . ASN A 1 183 ? -5.066 -2.521 -12.211 1.00 81.44 183 ASN A CA 1
ATOM 1434 C C . ASN A 1 183 ? -3.670 -1.973 -11.854 1.00 81.44 183 ASN A C 1
ATOM 1436 O O . ASN A 1 183 ? -2.966 -2.527 -11.010 1.00 81.44 183 ASN A O 1
ATOM 1440 N N . ALA A 1 184 ? -3.267 -0.848 -12.455 1.00 85.38 184 ALA A N 1
ATOM 1441 C CA . ALA A 1 184 ? -1.999 -0.190 -12.135 1.00 85.38 184 ALA A CA 1
ATOM 1442 C C . ALA A 1 184 ? -2.014 0.539 -10.783 1.00 85.38 184 ALA A C 1
ATOM 1444 O O . ALA A 1 184 ? -0.959 0.959 -10.312 1.00 85.38 184 ALA A O 1
ATOM 1445 N N . MET A 1 185 ? -3.181 0.687 -10.151 1.00 90.06 185 MET A N 1
ATOM 1446 C CA . MET A 1 185 ? -3.316 1.127 -8.765 1.00 90.06 185 MET A CA 1
ATOM 1447 C C . MET A 1 185 ? -4.157 0.113 -7.997 1.00 90.06 185 MET A C 1
ATOM 1449 O O . MET A 1 185 ? -5.246 -0.239 -8.443 1.00 90.06 185 MET A O 1
ATOM 1453 N N . ALA A 1 186 ? -3.671 -0.312 -6.835 1.00 91.50 186 ALA A N 1
ATOM 1454 C CA . ALA A 1 186 ? -4.370 -1.229 -5.944 1.00 91.50 186 ALA A CA 1
ATOM 1455 C C . ALA A 1 186 ? -4.634 -0.570 -4.591 1.00 91.50 186 ALA A C 1
ATOM 1457 O O . ALA A 1 186 ? -3.854 0.266 -4.126 1.00 91.50 186 ALA A O 1
ATOM 1458 N N . LEU A 1 187 ? -5.732 -0.959 -3.945 1.00 92.69 187 LEU A N 1
ATOM 1459 C CA . LEU A 1 187 ? -5.988 -0.607 -2.556 1.00 92.69 187 LEU A CA 1
ATOM 1460 C C . LEU A 1 187 ? -5.117 -1.500 -1.664 1.00 92.69 187 LEU A C 1
ATOM 1462 O O . LEU A 1 187 ? -5.322 -2.705 -1.591 1.00 92.69 187 LEU A O 1
ATOM 1466 N N . LEU A 1 188 ? -4.145 -0.894 -0.992 1.00 94.88 188 LEU A N 1
ATOM 1467 C CA . LEU A 1 188 ? -3.198 -1.579 -0.120 1.00 94.88 188 LEU A CA 1
ATOM 1468 C C . LEU A 1 188 ? -3.746 -1.767 1.297 1.00 94.88 188 LEU A C 1
ATOM 1470 O O . LEU A 1 188 ? -3.446 -2.766 1.941 1.00 94.88 188 LEU A O 1
ATOM 1474 N N . GLY A 1 189 ? -4.524 -0.810 1.807 1.00 95.06 189 GLY A N 1
ATOM 1475 C CA . GLY A 1 189 ? -5.032 -0.902 3.170 1.00 95.06 189 GLY A CA 1
ATOM 1476 C C . GLY A 1 189 ? -5.973 0.213 3.598 1.00 95.06 189 GLY A C 1
ATOM 1477 O O . GLY A 1 189 ? -6.164 1.201 2.893 1.00 95.06 189 GLY A O 1
ATOM 1478 N N . PHE A 1 190 ? -6.524 0.063 4.797 1.00 95.06 190 PHE A N 1
ATOM 1479 C CA . PHE A 1 190 ? -7.290 1.069 5.519 1.00 95.06 190 PHE A CA 1
ATOM 1480 C C . PHE A 1 190 ? -6.563 1.422 6.814 1.00 95.06 190 PHE A C 1
ATOM 1482 O O . PHE A 1 190 ? -6.424 0.595 7.718 1.00 95.06 190 PHE A O 1
ATOM 1489 N N . LEU A 1 191 ? -6.104 2.668 6.899 1.00 95.12 191 LEU A N 1
ATOM 1490 C CA . LEU A 1 191 ? -5.413 3.197 8.065 1.00 95.12 191 LEU A CA 1
ATOM 1491 C C . LEU A 1 191 ? -6.409 3.599 9.154 1.00 95.12 191 LEU A C 1
ATOM 1493 O O . LEU A 1 191 ? -7.515 4.077 8.884 1.00 95.12 191 LEU A O 1
ATOM 1497 N N . ALA A 1 192 ? -5.980 3.460 10.406 1.00 93.00 192 ALA A N 1
ATOM 1498 C CA . ALA A 1 192 ? -6.782 3.861 11.546 1.00 93.00 192 ALA A CA 1
ATOM 1499 C C . ALA A 1 192 ? -6.953 5.389 11.619 1.00 93.00 192 ALA A C 1
ATOM 1501 O O . ALA A 1 192 ? -6.013 6.164 11.418 1.00 93.00 192 ALA A O 1
ATOM 1502 N N . ILE A 1 193 ? -8.164 5.826 11.975 1.00 90.56 193 ILE A N 1
ATOM 1503 C CA . ILE A 1 193 ? -8.501 7.239 12.181 1.00 90.56 193 ILE A CA 1
ATOM 1504 C C . ILE A 1 193 ? -8.794 7.441 13.668 1.00 90.56 193 ILE A C 1
ATOM 1506 O O . ILE A 1 193 ? -9.921 7.205 14.112 1.00 90.56 193 ILE A O 1
ATOM 1510 N N . PRO A 1 194 ? -7.808 7.880 14.466 1.00 90.38 194 PRO A N 1
ATOM 1511 C CA . PRO A 1 194 ? -8.038 8.110 15.879 1.00 90.38 194 PRO A CA 1
ATOM 1512 C C . PRO A 1 194 ? -8.970 9.309 16.058 1.00 90.38 194 PRO A C 1
ATOM 1514 O O . PRO A 1 194 ? -8.750 10.386 15.494 1.00 90.38 194 PRO A O 1
ATOM 1517 N N . LYS A 1 195 ? -10.022 9.115 16.853 1.00 86.38 195 LYS A N 1
ATOM 1518 C CA . LYS A 1 195 ? -11.006 10.150 17.178 1.00 86.38 195 LYS A CA 1
ATOM 1519 C C . LYS A 1 195 ? -10.766 10.663 18.596 1.00 86.38 195 LYS A C 1
ATOM 1521 O O . LYS A 1 195 ? -10.408 9.911 19.496 1.00 86.38 195 LYS A O 1
ATOM 1526 N N . THR A 1 196 ? -10.969 11.961 18.786 1.00 86.38 196 THR A N 1
ATOM 1527 C CA . THR A 1 196 ? -10.918 12.617 20.095 1.00 86.38 196 THR A CA 1
ATOM 1528 C C . THR A 1 196 ? -11.964 13.725 20.149 1.00 86.38 196 THR A C 1
ATOM 1530 O O . THR A 1 196 ? -12.499 14.143 19.119 1.00 86.38 196 THR A O 1
ATOM 1533 N N . ASN A 1 197 ? -12.253 14.221 21.348 1.00 84.50 197 ASN A N 1
ATOM 1534 C CA . ASN A 1 197 ? -13.173 15.336 21.538 1.00 84.50 197 ASN A CA 1
ATOM 1535 C C . ASN A 1 197 ? -12.576 16.628 20.967 1.00 84.50 197 ASN A C 1
ATOM 1537 O O . ASN A 1 197 ? -11.368 16.846 21.043 1.00 84.50 197 ASN A O 1
ATOM 1541 N N . ARG A 1 198 ? -13.427 17.539 20.475 1.00 80.56 198 ARG A N 1
ATOM 1542 C CA . ARG A 1 198 ? -13.004 18.799 19.827 1.00 80.56 198 ARG A CA 1
ATOM 1543 C C . ARG A 1 198 ? -11.997 19.616 20.649 1.00 80.56 198 ARG A C 1
ATOM 1545 O O . ARG A 1 198 ? -11.105 20.220 20.072 1.00 80.56 198 ARG A O 1
ATOM 1552 N N . ARG A 1 199 ? -12.111 19.596 21.982 1.00 79.88 199 ARG A N 1
ATOM 1553 C CA . ARG A 1 199 ? -11.191 20.291 22.904 1.00 79.88 199 ARG A CA 1
ATOM 1554 C C . ARG A 1 199 ? -9.746 19.785 22.817 1.00 79.88 199 ARG A C 1
ATOM 1556 O O . ARG A 1 199 ? -8.829 20.575 22.971 1.00 79.88 199 ARG A O 1
ATOM 1563 N N . ASN A 1 200 ? -9.560 18.498 22.527 1.00 80.31 200 ASN A N 1
ATOM 1564 C CA . ASN A 1 200 ? -8.260 17.823 22.540 1.00 80.31 200 ASN A CA 1
ATOM 1565 C C . ASN A 1 200 ? -7.751 17.516 21.122 1.00 80.31 200 ASN A C 1
ATOM 1567 O O . ASN A 1 200 ? -6.720 16.870 20.962 1.00 80.31 200 ASN A O 1
ATOM 1571 N N . ALA A 1 201 ? -8.473 17.939 20.079 1.00 79.81 201 ALA A N 1
ATOM 1572 C CA . ALA A 1 201 ? -8.098 17.680 18.688 1.00 79.81 201 ALA A CA 1
ATOM 1573 C C . ALA A 1 201 ? -6.821 18.430 18.272 1.00 79.81 201 ALA A C 1
ATOM 1575 O O . ALA A 1 201 ? -6.039 17.917 17.468 1.00 79.81 201 ALA A O 1
ATOM 1576 N N . ASP A 1 202 ? -6.600 19.613 18.853 1.00 85.00 202 ASP A N 1
ATOM 1577 C CA . ASP A 1 202 ? -5.422 20.450 18.612 1.00 85.00 202 ASP A CA 1
ATOM 1578 C C . ASP A 1 202 ? -4.312 20.268 19.653 1.00 85.00 202 ASP A C 1
ATOM 1580 O O . ASP A 1 202 ? -3.271 20.920 19.561 1.00 85.00 202 ASP A O 1
ATOM 1584 N N . ASP A 1 203 ? -4.495 19.347 20.601 1.00 89.69 203 ASP A N 1
ATOM 1585 C CA . ASP A 1 203 ? -3.473 19.018 21.586 1.00 89.69 203 ASP A CA 1
ATOM 1586 C C . ASP A 1 203 ? -2.203 18.458 20.918 1.00 89.69 203 ASP A C 1
ATOM 1588 O O . ASP A 1 203 ? -2.247 17.645 19.985 1.00 89.69 203 ASP A O 1
ATOM 1592 N N . ALA A 1 204 ? -1.043 18.885 21.418 1.00 90.00 204 ALA A N 1
ATOM 1593 C CA . ALA A 1 204 ? 0.249 18.515 20.855 1.00 90.00 204 ALA A CA 1
ATOM 1594 C C . ALA A 1 204 ? 0.543 17.013 21.003 1.00 90.00 204 ALA A C 1
ATOM 1596 O O . ALA A 1 204 ? 1.094 16.412 20.073 1.00 90.00 204 ALA A O 1
ATOM 1597 N N . LYS A 1 205 ? 0.150 16.384 22.125 1.00 89.12 205 LYS A N 1
ATOM 1598 C CA . LYS A 1 205 ? 0.341 14.938 22.330 1.00 89.12 205 LYS A CA 1
ATOM 1599 C C . LYS A 1 205 ? -0.528 14.157 21.353 1.00 89.12 205 LYS A C 1
ATOM 1601 O O . LYS A 1 205 ? -0.028 13.245 20.699 1.00 89.12 205 LYS A O 1
ATOM 1606 N N . PHE A 1 206 ? -1.786 14.559 21.174 1.00 90.56 206 PHE A N 1
ATOM 1607 C CA . PHE A 1 206 ? -2.678 13.908 20.217 1.00 90.56 206 PHE A CA 1
ATOM 1608 C C . PHE A 1 206 ? -2.200 14.056 18.763 1.00 90.56 206 PHE A C 1
ATOM 1610 O O . PHE A 1 206 ? -2.184 13.082 18.009 1.00 90.56 206 PHE A O 1
ATOM 1617 N N . ARG A 1 207 ? -1.737 15.246 18.356 1.00 91.12 207 ARG A N 1
ATOM 1618 C CA . ARG A 1 207 ? -1.150 15.466 17.020 1.00 91.12 207 ARG A CA 1
ATOM 1619 C C . ARG A 1 207 ? 0.091 14.601 16.786 1.00 91.12 207 ARG A C 1
ATOM 1621 O O . ARG A 1 207 ? 0.231 14.014 15.711 1.00 91.12 207 ARG A O 1
ATOM 1628 N N . LYS A 1 208 ? 0.966 14.485 17.791 1.00 92.00 208 LYS A N 1
ATOM 1629 C CA . LYS A 1 208 ? 2.137 13.597 17.745 1.00 92.00 208 LYS A CA 1
ATOM 1630 C C . LYS A 1 208 ? 1.713 12.136 17.611 1.00 92.00 208 LYS A C 1
ATOM 1632 O O . LYS A 1 208 ? 2.211 11.453 16.720 1.00 92.00 208 LYS A O 1
ATOM 1637 N N . PHE A 1 209 ? 0.758 11.693 18.426 1.00 92.81 209 PHE A N 1
ATOM 1638 C CA . PHE A 1 209 ? 0.223 10.337 18.375 1.00 92.81 209 PHE A CA 1
ATOM 1639 C C . PHE A 1 209 ? -0.359 10.002 16.998 1.00 92.81 209 PHE A C 1
ATOM 1641 O O . PHE A 1 209 ? 0.005 8.986 16.421 1.00 92.81 209 PHE A O 1
ATOM 1648 N N . ARG A 1 210 ? -1.179 10.884 16.411 1.00 92.62 210 ARG A N 1
ATOM 1649 C CA . ARG A 1 210 ? -1.721 10.704 15.051 1.00 92.62 210 ARG A CA 1
ATOM 1650 C C . ARG A 1 210 ? -0.632 10.463 14.012 1.00 92.62 210 ARG A C 1
ATOM 1652 O O . ARG A 1 210 ? -0.773 9.588 13.161 1.00 92.62 210 ARG A O 1
ATOM 1659 N N . ARG A 1 211 ? 0.448 11.244 14.082 1.00 93.38 211 ARG A N 1
ATOM 1660 C CA . ARG A 1 211 ? 1.591 11.110 13.176 1.00 93.38 211 ARG A CA 1
ATOM 1661 C C . ARG A 1 211 ? 2.345 9.799 13.408 1.00 93.38 211 ARG A C 1
ATOM 1663 O O . ARG A 1 211 ? 2.707 9.143 12.438 1.00 93.38 211 ARG A O 1
ATOM 1670 N N . GLN A 1 212 ? 2.563 9.416 14.665 1.00 95.00 212 GLN A N 1
ATOM 1671 C CA . GLN A 1 212 ? 3.199 8.143 15.015 1.00 95.00 212 GLN A CA 1
ATOM 1672 C C . GLN A 1 212 ? 2.357 6.961 14.540 1.00 95.00 212 GLN A C 1
ATOM 1674 O O . GLN A 1 212 ? 2.870 6.125 13.812 1.00 95.00 212 GLN A O 1
ATOM 1679 N N . LEU A 1 213 ? 1.058 6.949 14.841 1.00 95.19 213 LEU A N 1
ATOM 1680 C CA . LEU A 1 213 ? 0.131 5.912 14.400 1.00 95.19 213 LEU A CA 1
ATOM 1681 C C . LEU A 1 213 ? 0.171 5.739 12.877 1.00 95.19 213 LEU A C 1
ATOM 1683 O O . LEU A 1 213 ? 0.291 4.615 12.401 1.00 95.19 213 LEU A O 1
ATOM 1687 N N . PHE A 1 214 ? 0.144 6.838 12.115 1.00 94.75 214 PHE A N 1
ATOM 1688 C CA . PHE A 1 214 ? 0.251 6.795 10.655 1.00 94.75 214 PHE A CA 1
ATOM 1689 C C . PHE A 1 214 ? 1.575 6.172 10.185 1.00 94.75 214 PHE A C 1
ATOM 1691 O O . PHE A 1 214 ? 1.562 5.216 9.414 1.00 94.75 214 PHE A O 1
ATOM 1698 N N . HIS A 1 215 ? 2.721 6.668 10.660 1.00 95.44 215 HIS A N 1
ATOM 1699 C CA . HIS A 1 215 ? 4.023 6.177 10.196 1.00 95.44 215 HIS A CA 1
ATOM 1700 C C . HIS A 1 215 ? 4.342 4.756 10.674 1.00 95.44 215 HIS A C 1
ATOM 1702 O O . HIS A 1 215 ? 4.887 3.983 9.895 1.00 95.44 215 HIS A O 1
ATOM 1708 N N . THR A 1 216 ? 3.968 4.387 11.901 1.00 96.50 216 THR A N 1
ATOM 1709 C CA . THR A 1 216 ? 4.115 3.017 12.415 1.00 96.50 216 THR A CA 1
ATOM 1710 C C . THR A 1 216 ? 3.219 2.046 11.648 1.00 96.50 216 THR A C 1
ATOM 1712 O O . THR A 1 216 ? 3.647 0.935 11.348 1.00 96.50 216 THR A O 1
ATOM 1715 N N . SER A 1 217 ? 2.012 2.473 11.252 1.00 96.50 217 SER A N 1
ATOM 1716 C CA . SER A 1 217 ? 1.158 1.666 10.373 1.00 96.50 217 SER A CA 1
ATOM 1717 C C . SER A 1 217 ? 1.837 1.416 9.025 1.00 96.50 217 SER A C 1
ATOM 1719 O O . SER A 1 217 ? 1.905 0.274 8.587 1.00 96.50 217 SER A O 1
ATOM 1721 N N . LEU A 1 218 ? 2.387 2.458 8.387 1.00 96.19 218 LEU A N 1
ATOM 1722 C CA . LEU A 1 218 ? 3.111 2.309 7.119 1.00 96.19 218 LEU A CA 1
ATOM 1723 C C . LEU A 1 218 ? 4.356 1.429 7.255 1.00 96.19 218 LEU A C 1
ATOM 1725 O O . LEU A 1 218 ? 4.606 0.601 6.389 1.00 96.19 218 LEU A O 1
ATOM 1729 N N . GLU A 1 219 ? 5.128 1.582 8.329 1.00 96.19 219 GLU A N 1
ATOM 1730 C CA . GLU A 1 219 ? 6.299 0.743 8.589 1.00 96.19 219 GLU A CA 1
ATOM 1731 C C . GLU A 1 219 ? 5.932 -0.740 8.683 1.00 96.19 219 GLU A C 1
ATOM 1733 O O . GLU A 1 219 ? 6.603 -1.570 8.071 1.00 96.19 219 GLU A O 1
ATOM 1738 N N . GLN A 1 220 ? 4.865 -1.063 9.415 1.00 96.56 220 GLN A N 1
ATOM 1739 C CA . GLN A 1 220 ? 4.420 -2.441 9.576 1.00 96.56 220 GLN A CA 1
ATOM 1740 C C . GLN A 1 220 ? 3.855 -3.012 8.268 1.00 96.56 220 GLN A C 1
ATOM 1742 O O . GLN A 1 220 ? 4.207 -4.132 7.909 1.00 96.56 220 GLN A O 1
ATOM 1747 N N . ILE A 1 221 ? 3.038 -2.243 7.535 1.00 96.62 221 ILE A N 1
ATOM 1748 C CA . ILE A 1 221 ? 2.481 -2.653 6.232 1.00 96.62 221 ILE A CA 1
ATOM 1749 C C . ILE A 1 221 ? 3.605 -2.930 5.228 1.00 96.62 221 ILE A C 1
ATOM 1751 O O . ILE A 1 221 ? 3.611 -3.962 4.570 1.00 96.62 221 ILE A O 1
ATOM 1755 N N . LEU A 1 222 ? 4.579 -2.023 5.117 1.00 96.50 222 LEU A N 1
ATOM 1756 C CA . LEU A 1 222 ? 5.659 -2.101 4.125 1.00 96.50 222 LEU A CA 1
ATOM 1757 C C . LEU A 1 222 ? 6.802 -3.028 4.550 1.00 96.50 222 LEU A C 1
ATOM 1759 O O . LEU A 1 222 ? 7.831 -3.087 3.877 1.00 96.50 222 LEU A O 1
ATOM 1763 N N . ARG A 1 223 ? 6.657 -3.745 5.668 1.00 96.00 223 ARG A N 1
ATOM 1764 C CA . ARG A 1 223 ? 7.708 -4.599 6.220 1.00 96.00 223 ARG A CA 1
ATOM 1765 C C . ARG A 1 223 ? 8.139 -5.696 5.247 1.00 96.00 223 ARG A C 1
ATOM 1767 O O . ARG A 1 223 ? 9.321 -6.016 5.221 1.00 96.00 223 ARG A O 1
ATOM 1774 N N . THR A 1 224 ? 7.223 -6.236 4.445 1.00 94.69 224 THR A N 1
ATOM 1775 C CA . THR A 1 224 ? 7.522 -7.284 3.450 1.00 94.69 224 THR A CA 1
ATOM 1776 C C . THR A 1 224 ? 8.350 -6.785 2.265 1.00 94.69 224 THR A C 1
ATOM 1778 O O . THR A 1 224 ? 8.926 -7.592 1.548 1.00 94.69 224 THR A O 1
ATOM 1781 N N . LEU A 1 225 ? 8.464 -5.465 2.081 1.00 93.12 225 LEU A N 1
ATOM 1782 C CA . LEU A 1 225 ? 9.320 -4.849 1.063 1.00 93.12 225 LEU A CA 1
ATOM 1783 C C . LEU A 1 225 ? 10.737 -4.543 1.571 1.00 93.12 225 LEU A C 1
ATOM 1785 O O . LEU A 1 225 ? 11.563 -4.040 0.807 1.00 93.12 225 LEU A O 1
ATOM 1789 N N . ARG A 1 226 ? 11.019 -4.762 2.863 1.00 89.75 226 ARG A N 1
ATOM 1790 C CA . ARG A 1 226 ? 12.370 -4.579 3.406 1.00 89.75 226 ARG A CA 1
ATOM 1791 C C . ARG A 1 226 ? 13.267 -5.759 2.990 1.00 89.75 226 ARG A C 1
ATOM 1793 O O . ARG A 1 226 ? 12.760 -6.878 2.942 1.00 89.75 226 ARG A O 1
ATOM 1800 N N . PRO A 1 227 ? 14.561 -5.511 2.707 1.00 73.94 227 PRO A N 1
ATOM 1801 C CA . PRO A 1 227 ? 15.550 -6.565 2.479 1.00 73.94 227 PRO A CA 1
ATOM 1802 C C . PRO A 1 227 ? 15.714 -7.507 3.676 1.00 73.94 227 PRO A C 1
ATOM 1804 O O . PRO A 1 227 ? 15.525 -7.037 4.826 1.00 73.94 227 PRO A O 1
#

InterPro domains:
  IPR041078 Plavaka transposase [PF18759] (26-226)